Protein AF-A0A6C0E909-F1 (afdb_monomer)

pLDDT: mean 74.07, std 17.13, range [37.09, 96.94]

InterPro domains:
  IPR001878 Zinc finger, CCHC-type [SM00343] (84-100)
  IPR001878 Zinc finger, CCHC-type [SM00343] (102-118)
  IPR001878 Zinc finger, CCHC-type [SM00343] (123-139)
  IPR001878 Zinc finger, CCHC-type [SM00343] (140-157)
  IPR001878 Zinc finger, CCHC-type [SM00343] (159-176)
  IPR036875 Zinc finger, CCHC-type superfamily [SSF57756] (101-139)
  IPR038129 Nanos domain superfamily [G3DSA:4.10.60.30] (53-101)
  IPR042509 Zinc finger CCHC domain-containing protein 3 [PTHR22639] (123-182)

Secondary structure (DSSP, 8-state):
-PPPP-PPPPPPP--------PPPPPP--------------------GGGSTT-B-HHHHHTT--HHHHBT--GGG-HHHHHPBPTTT--BSS-GGG--S-B-TTT--BS--GGG-GGGSS-B-TTT--BSS-GGG-TT--TTT---SS--GGG-TTPBPTTT--BSS-SSTT-GGGGGSSS----

Structure (mmCIF, N/CA/C/O backbone):
data_AF-A0A6C0E909-F1
#
_entry.id   AF-A0A6C0E909-F1
#
loop_
_atom_site.group_PDB
_atom_site.id
_atom_site.type_symbol
_atom_site.label_atom_id
_atom_site.label_alt_id
_atom_site.label_comp_id
_atom_site.label_asym_id
_atom_site.label_entity_id
_atom_site.label_seq_id
_atom_site.pdbx_PDB_ins_code
_atom_site.Cartn_x
_atom_site.Cartn_y
_atom_site.Cartn_z
_atom_site.occupancy
_atom_site.B_iso_or_equiv
_atom_site.auth_seq_id
_atom_site.auth_comp_id
_atom_site.auth_asym_id
_atom_site.auth_atom_id
_atom_site.pdbx_PDB_model_num
ATOM 1 N N . MET A 1 1 ? 30.261 36.620 -51.104 1.00 47.22 1 MET A N 1
ATOM 2 C CA . MET A 1 1 ? 30.203 35.928 -49.799 1.00 47.22 1 MET A CA 1
ATOM 3 C C . MET A 1 1 ? 28.953 35.072 -49.816 1.00 47.22 1 MET A C 1
ATOM 5 O O . MET A 1 1 ? 27.859 35.583 -49.641 1.00 47.22 1 MET A O 1
ATOM 9 N N . SER A 1 2 ? 29.122 33.821 -50.229 1.00 46.12 2 SER A N 1
ATOM 10 C CA . SER A 1 2 ? 28.064 32.905 -50.656 1.00 46.12 2 SER A CA 1
ATOM 11 C C . SER A 1 2 ? 27.672 31.985 -49.499 1.00 46.12 2 SER A C 1
ATOM 13 O O . SER A 1 2 ? 28.536 31.351 -48.896 1.00 46.12 2 SER A O 1
ATOM 15 N N . HIS A 1 3 ? 26.375 31.930 -49.194 1.00 44.91 3 HIS A N 1
ATOM 16 C CA . HIS A 1 3 ? 25.791 30.987 -48.244 1.00 44.91 3 HIS A CA 1
ATOM 17 C C . HIS A 1 3 ? 25.855 29.565 -48.813 1.00 44.91 3 HIS A C 1
ATOM 19 O O . HIS A 1 3 ? 25.434 29.335 -49.941 1.00 44.91 3 HIS A O 1
ATOM 25 N N . ALA A 1 4 ? 26.406 28.629 -48.037 1.00 52.47 4 ALA A N 1
ATOM 26 C CA . ALA A 1 4 ? 26.478 27.219 -48.393 1.00 52.47 4 ALA A CA 1
ATOM 27 C C . ALA A 1 4 ? 25.347 26.434 -47.713 1.00 52.47 4 ALA A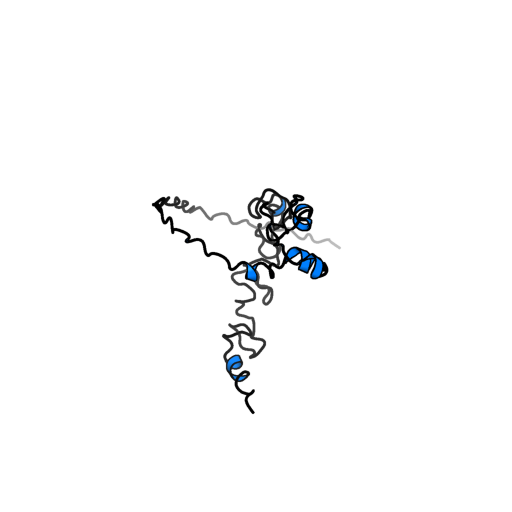 C 1
ATOM 29 O O . ALA A 1 4 ? 25.256 26.374 -46.485 1.00 52.47 4 ALA A O 1
ATOM 30 N N . ASP A 1 5 ? 24.517 25.827 -48.556 1.00 52.16 5 ASP A N 1
ATOM 31 C CA . ASP A 1 5 ? 23.436 24.896 -48.255 1.00 52.16 5 ASP A CA 1
ATOM 32 C C . ASP A 1 5 ? 23.920 23.628 -47.528 1.00 52.16 5 ASP A C 1
ATOM 34 O O . ASP A 1 5 ? 24.743 22.866 -48.045 1.00 52.16 5 ASP A O 1
ATOM 38 N N . ARG A 1 6 ? 23.350 23.330 -46.351 1.00 58.09 6 ARG A N 1
ATOM 39 C CA . ARG A 1 6 ? 23.443 21.999 -45.725 1.00 58.09 6 ARG A CA 1
ATOM 40 C C . ARG A 1 6 ? 22.239 21.157 -46.134 1.00 58.09 6 ARG A C 1
ATOM 42 O O . ARG A 1 6 ? 21.124 21.365 -45.665 1.00 58.09 6 ARG A O 1
ATOM 49 N N . LYS A 1 7 ? 22.500 20.188 -47.011 1.00 61.47 7 LYS A N 1
ATOM 50 C CA . LYS A 1 7 ? 21.546 19.178 -47.474 1.00 61.47 7 LYS A CA 1
ATOM 51 C C . LYS A 1 7 ? 21.155 18.225 -46.338 1.00 61.47 7 LYS A C 1
ATOM 53 O O . LYS A 1 7 ? 22.005 17.661 -45.656 1.00 61.47 7 LYS A O 1
ATOM 58 N N . ASN A 1 8 ? 19.846 18.068 -46.198 1.00 49.44 8 ASN A N 1
ATOM 59 C CA . ASN A 1 8 ? 19.118 17.142 -45.341 1.00 49.44 8 ASN A CA 1
ATOM 60 C C . ASN A 1 8 ? 19.212 15.714 -45.926 1.00 49.44 8 ASN A C 1
ATOM 62 O O . ASN A 1 8 ? 18.945 15.536 -47.116 1.00 49.44 8 ASN A O 1
ATOM 66 N N . GLN A 1 9 ? 19.605 14.712 -45.133 1.00 54.72 9 GLN A N 1
ATOM 67 C CA . GLN A 1 9 ? 19.597 13.296 -45.538 1.00 54.72 9 GLN A CA 1
ATOM 68 C C . GLN A 1 9 ? 18.402 12.572 -44.892 1.00 54.72 9 GLN A C 1
ATOM 70 O O . GLN A 1 9 ? 18.241 12.664 -43.675 1.00 54.72 9 GLN A O 1
ATOM 75 N N . PRO A 1 10 ? 17.583 11.824 -45.657 1.00 58.25 10 PRO A N 1
ATOM 76 C CA . PRO A 1 10 ? 16.533 10.986 -45.093 1.00 58.25 10 PRO A CA 1
ATOM 77 C C . PRO A 1 10 ? 17.085 9.664 -44.542 1.00 58.25 10 PRO A C 1
ATOM 79 O O . PRO A 1 10 ? 17.863 8.960 -45.185 1.00 58.25 10 PRO A O 1
ATOM 82 N N . ASN A 1 11 ? 16.628 9.345 -43.332 1.00 51.56 11 ASN A N 1
ATOM 83 C CA . ASN A 1 11 ? 16.900 8.129 -42.578 1.00 51.56 11 ASN A CA 1
ATOM 84 C C . ASN A 1 11 ? 16.142 6.947 -43.213 1.00 51.56 11 ASN A C 1
ATOM 86 O O . ASN A 1 11 ? 14.917 6.998 -43.338 1.00 51.56 11 ASN A O 1
ATOM 90 N N . GLN A 1 12 ? 16.860 5.907 -43.644 1.00 54.69 12 GLN A N 1
ATOM 91 C CA . GLN A 1 12 ? 16.257 4.707 -44.224 1.00 54.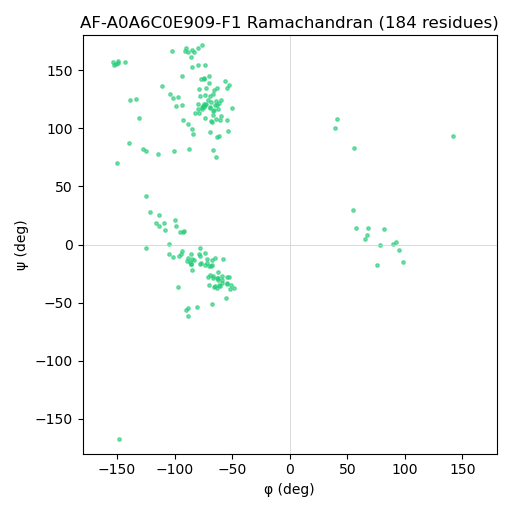69 12 GLN A CA 1
ATOM 92 C C . GLN A 1 12 ? 15.660 3.834 -43.115 1.00 54.69 12 GLN A C 1
ATOM 94 O O . GLN A 1 12 ? 16.373 3.329 -42.251 1.00 54.69 12 GLN A O 1
ATOM 99 N N . LEU A 1 13 ? 14.337 3.670 -43.157 1.00 43.19 13 LEU A N 1
ATOM 100 C CA . LEU A 1 13 ? 13.596 2.685 -42.378 1.00 43.19 13 LEU A CA 1
ATOM 101 C C . LEU A 1 13 ? 13.825 1.298 -42.983 1.00 43.19 13 LEU A C 1
ATOM 103 O O . LEU A 1 13 ? 13.515 1.048 -44.145 1.00 43.19 13 LEU A O 1
ATOM 107 N N . ASN A 1 14 ? 14.369 0.403 -42.174 1.00 56.12 14 ASN A N 1
ATOM 108 C CA . ASN A 1 14 ? 14.499 -1.018 -42.438 1.00 56.12 14 ASN A CA 1
ATOM 109 C C . ASN A 1 14 ? 13.241 -1.753 -41.955 1.00 56.12 14 ASN A C 1
ATOM 111 O O . ASN A 1 14 ? 13.044 -2.001 -40.766 1.00 56.12 14 ASN A O 1
ATOM 115 N N . GLU A 1 15 ? 12.394 -2.117 -42.912 1.00 50.62 15 GLU A N 1
ATOM 116 C CA . GLU A 1 15 ? 11.345 -3.119 -42.760 1.00 50.62 15 GLU A CA 1
ATOM 117 C C . GLU A 1 15 ? 11.960 -4.525 -42.820 1.00 50.62 15 GLU A C 1
ATOM 119 O O . GLU A 1 15 ? 12.863 -4.758 -43.622 1.00 50.62 15 GLU A O 1
ATOM 124 N N . SER A 1 16 ? 11.437 -5.457 -42.009 1.00 45.53 16 SER A N 1
ATOM 125 C CA . SER A 1 16 ? 11.278 -6.910 -42.273 1.00 45.53 16 SER A CA 1
ATOM 126 C C . SER A 1 16 ? 11.551 -7.753 -41.023 1.00 45.53 16 SER A C 1
ATOM 128 O O . SER A 1 16 ? 12.675 -8.161 -40.745 1.00 45.53 16 SER A O 1
ATOM 130 N N . GLY A 1 17 ? 10.488 -8.059 -40.275 1.00 41.59 17 GLY A N 1
ATOM 131 C CA . GLY A 1 17 ? 10.514 -8.971 -39.130 1.00 41.59 17 GLY A CA 1
ATOM 132 C C . GLY A 1 17 ? 9.167 -9.668 -38.961 1.00 41.59 17 GLY A C 1
ATOM 133 O O . GLY A 1 17 ? 8.399 -9.363 -38.053 1.00 41.59 17 GLY A O 1
ATOM 134 N N . THR A 1 18 ? 8.855 -10.571 -39.885 1.00 45.66 18 THR A N 1
ATOM 135 C CA . THR A 1 18 ? 7.626 -11.371 -39.929 1.00 45.66 18 THR A CA 1
ATOM 136 C C . THR A 1 18 ? 7.521 -12.361 -38.760 1.00 45.66 18 THR A C 1
ATOM 138 O O . THR A 1 18 ? 8.314 -13.290 -38.629 1.00 45.66 18 THR A O 1
ATOM 141 N N . THR A 1 19 ? 6.509 -12.129 -37.921 1.00 44.72 19 THR A N 1
ATOM 142 C CA . THR A 1 19 ? 5.519 -13.096 -37.399 1.00 44.72 19 THR A CA 1
ATOM 143 C C . THR A 1 19 ? 5.969 -14.508 -36.977 1.00 44.72 19 THR A C 1
ATOM 145 O O . THR A 1 19 ? 6.062 -15.426 -37.784 1.00 44.72 19 THR A O 1
ATOM 148 N N . LYS A 1 20 ? 5.973 -14.754 -35.656 1.00 46.22 20 LYS A N 1
ATOM 149 C CA . LYS A 1 20 ? 5.452 -16.005 -35.059 1.00 46.22 20 LYS A CA 1
ATOM 150 C C . LYS A 1 20 ? 4.674 -15.689 -33.778 1.00 46.22 20 LYS A C 1
ATOM 152 O O . LYS A 1 20 ? 5.214 -15.714 -32.676 1.00 46.22 20 LYS A O 1
ATOM 157 N N . TYR A 1 21 ? 3.383 -15.399 -33.938 1.00 37.09 21 TYR A N 1
ATOM 158 C CA . TYR A 1 21 ? 2.418 -15.413 -32.840 1.00 37.09 21 TYR A CA 1
ATOM 159 C C . TYR A 1 21 ? 2.304 -16.848 -32.308 1.00 37.09 21 TYR A C 1
ATOM 161 O O . TYR A 1 21 ? 1.751 -17.728 -32.967 1.00 37.09 21 TYR A O 1
ATOM 169 N N . LYS A 1 22 ? 2.849 -17.096 -31.114 1.00 50.16 22 LYS A N 1
ATOM 170 C CA . LYS A 1 22 ? 2.517 -18.289 -30.330 1.00 50.16 22 LYS A CA 1
ATOM 171 C C . LYS A 1 22 ? 1.086 -18.129 -29.816 1.00 50.16 22 LYS A C 1
ATOM 173 O O . LYS A 1 22 ? 0.760 -17.136 -29.173 1.00 50.16 22 LYS A O 1
ATOM 178 N N . GLN A 1 23 ? 0.245 -19.105 -30.138 1.00 55.94 23 GLN A N 1
ATOM 179 C CA . GLN A 1 23 ? -1.131 -19.210 -29.662 1.00 55.94 23 GLN A CA 1
ATOM 180 C C . GLN A 1 23 ? -1.179 -19.209 -28.120 1.00 55.94 23 GLN A C 1
ATOM 182 O O . GLN A 1 23 ? -0.329 -19.849 -27.494 1.00 55.94 23 GLN A O 1
ATOM 187 N N . PRO A 1 24 ? -2.163 -18.546 -27.487 1.00 50.78 24 PRO A N 1
ATOM 188 C CA . PRO A 1 24 ? -2.385 -18.669 -26.054 1.00 50.78 24 PRO A CA 1
ATOM 189 C C . PRO A 1 24 ? -2.895 -20.077 -25.725 1.00 50.78 24 PRO A C 1
ATOM 191 O O . PRO A 1 24 ? -3.916 -20.537 -26.241 1.00 50.78 24 PRO A O 1
ATOM 194 N N . LEU A 1 25 ? -2.162 -20.772 -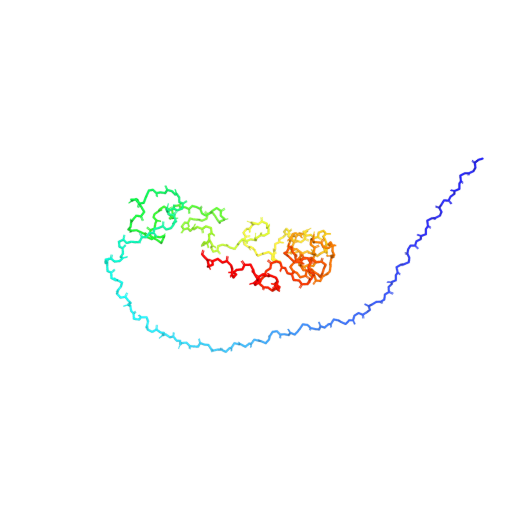24.855 1.00 53.84 25 LEU A N 1
ATOM 195 C CA . LEU A 1 25 ? -2.592 -22.035 -24.269 1.00 53.84 25 LEU A CA 1
ATOM 196 C C . LEU A 1 25 ? -3.877 -21.793 -23.469 1.00 53.84 25 LEU A C 1
ATOM 198 O O . LEU A 1 25 ? -3.913 -20.975 -22.552 1.00 53.84 25 LEU A O 1
ATOM 202 N N . LYS A 1 26 ? -4.936 -22.514 -23.846 1.00 52.69 26 LYS A N 1
ATOM 203 C CA . LYS A 1 26 ? -6.223 -22.534 -23.147 1.00 52.69 26 LYS A CA 1
ATOM 204 C C . LYS A 1 26 ? -6.004 -22.895 -21.667 1.00 52.69 26 LYS A C 1
ATOM 206 O O . LYS A 1 26 ? -5.292 -23.868 -21.400 1.00 52.69 26 LYS A O 1
ATOM 211 N N . PRO A 1 27 ? -6.626 -22.187 -20.708 1.00 45.88 27 PRO A N 1
ATOM 212 C CA . PRO A 1 27 ? -6.580 -22.590 -19.311 1.00 45.88 27 PRO A CA 1
ATOM 213 C C . PRO A 1 27 ? -7.303 -23.932 -19.154 1.00 45.88 27 PRO A C 1
ATOM 215 O O . PRO A 1 27 ? -8.484 -24.068 -19.482 1.00 45.88 27 PRO A O 1
ATOM 218 N N . LYS A 1 28 ? -6.575 -24.945 -18.675 1.00 45.66 28 LYS A N 1
ATOM 219 C CA . LYS A 1 28 ? -7.163 -26.211 -18.242 1.00 45.66 28 LYS A CA 1
ATOM 220 C C . LYS A 1 28 ? -7.987 -25.932 -16.988 1.00 45.66 28 LYS A C 1
ATOM 222 O O . LYS A 1 28 ? -7.450 -25.678 -15.915 1.00 45.66 28 LYS A O 1
ATOM 227 N N . ASN A 1 29 ? -9.299 -25.941 -17.176 1.00 47.31 29 ASN A N 1
ATOM 228 C CA . ASN A 1 29 ? -10.298 -25.928 -16.126 1.00 47.31 29 ASN A CA 1
ATOM 229 C C . ASN A 1 29 ? -10.257 -27.284 -15.404 1.00 47.31 29 ASN A C 1
ATOM 231 O O . ASN A 1 29 ? -10.821 -28.265 -15.884 1.00 47.31 29 ASN A O 1
ATOM 235 N N . THR A 1 30 ? -9.545 -27.342 -14.280 1.00 44.69 30 THR A N 1
ATOM 236 C CA . THR A 1 30 ? -9.600 -28.465 -13.336 1.00 44.69 30 THR A CA 1
ATOM 237 C C . THR A 1 30 ? -10.505 -28.058 -12.185 1.00 44.69 30 THR A C 1
ATOM 239 O O . THR A 1 30 ? -10.061 -27.614 -11.132 1.00 44.69 30 THR A O 1
ATOM 242 N N . ASN A 1 31 ? -11.806 -28.170 -12.436 1.00 47.16 31 ASN A N 1
ATOM 243 C CA . ASN A 1 31 ? -12.833 -28.151 -11.413 1.00 47.16 31 ASN A CA 1
ATOM 244 C C . ASN A 1 31 ? -12.928 -29.581 -10.863 1.00 47.16 31 ASN A C 1
ATOM 246 O O . ASN A 1 31 ? -13.551 -30.449 -11.473 1.00 47.16 31 ASN A O 1
ATOM 250 N N . GLN A 1 32 ? -12.221 -29.854 -9.768 1.00 46.66 32 GLN A N 1
ATOM 251 C CA . GLN A 1 32 ? -12.379 -31.087 -9.005 1.00 46.66 32 GLN A CA 1
ATOM 252 C C . GLN A 1 32 ? -12.536 -30.743 -7.527 1.00 46.66 32 GLN A C 1
ATOM 254 O O . GLN A 1 32 ? -11.595 -30.318 -6.865 1.00 46.66 32 GLN A O 1
ATOM 259 N N . ASN A 1 33 ? -13.769 -30.938 -7.060 1.00 45.66 33 ASN A N 1
ATOM 260 C CA . ASN A 1 33 ? -14.119 -31.533 -5.776 1.00 45.66 33 ASN A CA 1
ATOM 261 C C . ASN A 1 33 ? -13.243 -31.170 -4.573 1.00 45.66 33 ASN A C 1
ATOM 263 O O . ASN A 1 33 ? -12.259 -31.846 -4.284 1.00 45.66 33 ASN A O 1
ATOM 267 N N . GLN A 1 34 ? -13.739 -30.241 -3.757 1.00 46.12 34 GLN A N 1
ATOM 268 C CA . GLN A 1 34 ? -13.607 -30.366 -2.306 1.00 46.12 34 GLN A CA 1
ATOM 269 C C . GLN A 1 34 ? -14.986 -30.218 -1.667 1.00 46.12 34 GLN A C 1
ATOM 271 O O . GLN A 1 34 ? -15.410 -29.155 -1.218 1.00 46.12 34 GLN A O 1
ATOM 276 N N . GLU A 1 35 ? -15.709 -31.335 -1.677 1.00 44.91 35 GLU A N 1
ATOM 277 C CA . GLU A 1 35 ? -16.826 -31.565 -0.781 1.00 44.91 35 GLU A CA 1
ATOM 278 C C . GLU A 1 35 ? -16.323 -31.660 0.668 1.00 44.91 35 GLU A C 1
ATOM 280 O O . GLU A 1 35 ? -15.411 -32.417 0.985 1.00 44.91 35 GLU A O 1
ATOM 285 N N . LYS A 1 36 ? -17.015 -30.933 1.549 1.00 50.12 36 LYS A N 1
ATOM 286 C CA . LYS A 1 36 ? -17.394 -31.366 2.903 1.00 50.12 36 LYS A CA 1
ATOM 287 C C . LYS A 1 36 ? -16.252 -31.811 3.828 1.00 50.12 36 LYS A C 1
ATOM 289 O O . LYS A 1 36 ? -16.104 -32.984 4.153 1.00 50.12 36 LYS A O 1
ATOM 294 N N . SER A 1 37 ? -15.620 -30.833 4.462 1.00 42.47 37 SER A N 1
ATOM 295 C CA . SER A 1 37 ? -15.115 -30.985 5.829 1.00 42.47 37 SER A CA 1
ATOM 296 C C . SER A 1 37 ? -15.889 -30.042 6.752 1.00 42.47 37 SER A C 1
ATOM 298 O O . SER A 1 37 ? -15.436 -28.972 7.143 1.00 42.47 37 SER A O 1
ATOM 300 N N . GLN A 1 38 ? -17.113 -30.456 7.101 1.00 48.25 38 GLN A N 1
ATOM 301 C CA . GLN A 1 38 ? -17.836 -29.920 8.254 1.00 48.25 38 GLN A CA 1
ATOM 302 C C . GLN A 1 38 ? -17.085 -30.348 9.520 1.00 48.25 38 GLN A C 1
ATOM 304 O O . GLN A 1 38 ? -17.418 -31.340 10.171 1.00 48.25 38 GLN A O 1
ATOM 309 N N . THR A 1 39 ? -16.023 -29.624 9.861 1.00 41.31 39 THR A N 1
ATOM 310 C CA . THR A 1 39 ? -15.429 -29.719 11.187 1.00 41.31 39 THR A CA 1
ATOM 311 C C . THR A 1 39 ? -16.449 -29.156 12.169 1.00 41.31 39 THR A C 1
ATOM 313 O O . THR A 1 39 ? -16.795 -27.977 12.158 1.00 41.31 39 THR A O 1
ATOM 316 N N . LYS A 1 40 ? -17.001 -30.047 12.997 1.00 46.81 40 LYS A N 1
ATOM 317 C CA . LYS A 1 40 ? -17.813 -29.698 14.161 1.00 46.81 40 LYS A CA 1
ATOM 318 C C . LYS A 1 40 ? -16.999 -28.733 15.027 1.00 46.81 40 LYS A C 1
ATOM 320 O O . LYS A 1 40 ? -16.146 -29.172 15.799 1.00 46.81 40 LYS A O 1
ATOM 325 N N . PHE A 1 41 ? -17.250 -27.431 14.895 1.00 40.09 41 PHE A N 1
ATOM 326 C CA . PHE A 1 41 ? -16.785 -26.422 15.839 1.00 40.09 41 PHE A CA 1
ATOM 327 C C . PHE A 1 41 ? -17.455 -26.725 17.180 1.00 40.09 41 PHE A C 1
ATOM 329 O O . PHE A 1 41 ? -18.588 -26.323 17.440 1.00 40.09 41 PHE A O 1
ATOM 336 N N . LYS A 1 42 ? -16.770 -27.502 18.024 1.00 47.41 42 LYS A N 1
ATOM 337 C CA . LYS A 1 42 ? -17.101 -27.601 19.443 1.00 47.41 42 LYS A CA 1
ATOM 338 C C . LYS A 1 42 ? -16.959 -26.188 19.996 1.00 47.41 42 LYS A C 1
ATOM 340 O O . LYS A 1 42 ? -15.858 -25.644 20.008 1.00 47.41 42 LYS A O 1
ATOM 345 N N . GLY A 1 43 ? -18.087 -25.579 20.354 1.00 45.78 43 GLY A N 1
ATOM 346 C CA . GLY A 1 43 ? -18.131 -24.249 20.942 1.00 45.78 43 GLY A CA 1
ATOM 347 C C . GLY A 1 43 ? -17.225 -24.211 22.163 1.00 45.78 43 GLY A C 1
ATOM 348 O O . GL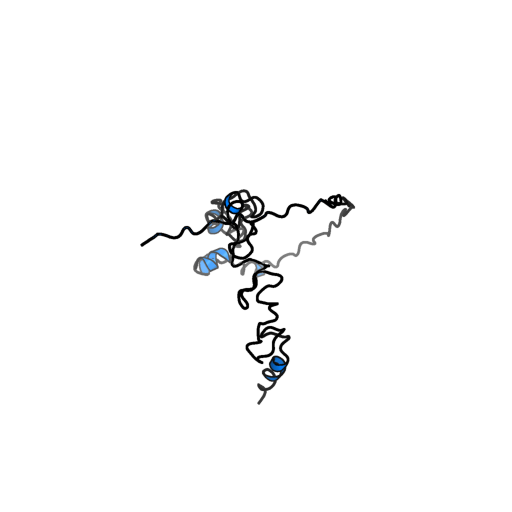Y A 1 43 ? -17.543 -24.802 23.192 1.00 45.78 43 GLY A O 1
ATOM 349 N N . ASN A 1 44 ? -16.082 -23.540 22.028 1.00 52.31 44 ASN A N 1
ATOM 350 C CA . ASN A 1 44 ? -15.275 -23.141 23.166 1.00 52.31 44 ASN A CA 1
ATOM 351 C C . ASN A 1 44 ? -16.159 -22.220 24.002 1.00 52.31 44 ASN A C 1
ATOM 353 O O . ASN A 1 44 ? -16.447 -21.096 23.590 1.00 52.31 44 ASN A O 1
ATOM 357 N N . GLN A 1 45 ? -16.621 -22.717 25.149 1.00 55.72 45 GLN A N 1
ATOM 358 C CA . GLN A 1 45 ? -17.214 -21.888 26.186 1.00 55.72 45 GLN A CA 1
ATOM 359 C C . GLN A 1 45 ? -16.130 -20.907 26.634 1.00 55.72 45 GLN A C 1
ATOM 361 O O . GLN A 1 45 ? -15.249 -21.230 27.430 1.00 55.72 45 GLN A O 1
ATOM 366 N N . LEU A 1 46 ? -16.129 -19.725 26.019 1.00 52.97 46 LEU A N 1
ATOM 367 C CA . LEU A 1 46 ? -15.243 -18.639 26.390 1.00 52.97 46 LEU A CA 1
ATOM 368 C C . LEU A 1 46 ? -15.590 -18.253 27.827 1.00 52.97 46 LEU A C 1
ATOM 370 O O . LEU A 1 46 ? -16.710 -17.852 28.130 1.00 52.97 46 LEU A O 1
ATOM 374 N N . ASN A 1 47 ? -14.612 -18.447 28.706 1.00 63.12 47 ASN A N 1
ATOM 375 C CA . ASN A 1 47 ? -14.666 -18.115 30.119 1.00 63.12 47 ASN A CA 1
ATOM 376 C C . ASN A 1 47 ? -15.141 -16.658 30.284 1.00 63.12 47 ASN A C 1
ATOM 378 O O . ASN A 1 47 ? -14.480 -15.737 29.803 1.00 63.12 47 ASN A O 1
ATOM 382 N N . TYR A 1 48 ? -16.296 -16.459 30.927 1.00 57.72 48 TYR A N 1
ATOM 383 C CA . TYR A 1 48 ? -16.993 -15.168 31.031 1.00 57.72 48 TYR A CA 1
ATOM 384 C C . TYR A 1 48 ? -16.131 -14.086 31.708 1.00 57.72 48 TYR A C 1
ATOM 386 O O . TYR A 1 48 ? -16.226 -12.907 31.376 1.00 57.72 48 TYR A O 1
ATOM 394 N N . ASN A 1 49 ? -15.190 -14.496 32.566 1.00 58.69 49 ASN A N 1
ATOM 395 C CA . ASN A 1 49 ? -14.230 -13.597 33.210 1.00 58.69 49 ASN A CA 1
ATOM 396 C C . ASN A 1 49 ? -13.157 -13.047 32.250 1.00 58.69 49 ASN A C 1
ATOM 398 O O . ASN A 1 49 ? -12.475 -12.088 32.588 1.00 58.69 49 ASN A O 1
ATOM 402 N N . LYS A 1 50 ? -13.025 -13.605 31.037 1.00 58.16 50 LYS A N 1
ATOM 403 C CA . LYS A 1 50 ? -12.095 -13.140 29.991 1.00 58.16 50 LYS A CA 1
ATOM 404 C C . LYS A 1 50 ? -12.735 -12.154 29.000 1.00 58.16 50 LYS A C 1
ATOM 406 O O . LYS A 1 50 ? -12.033 -11.618 28.150 1.00 58.16 50 LYS A O 1
ATOM 411 N N . LEU A 1 51 ? -14.049 -11.906 29.095 1.00 57.00 51 LEU A N 1
ATOM 412 C CA . LEU A 1 51 ? -14.738 -10.866 28.312 1.00 57.00 51 LEU A CA 1
ATOM 413 C C . LEU A 1 51 ? -14.517 -9.447 28.871 1.00 57.00 51 LEU A C 1
ATOM 415 O O . LEU A 1 51 ? -14.735 -8.475 28.153 1.00 57.00 51 LEU A O 1
ATOM 419 N N . LEU A 1 52 ? -14.065 -9.310 30.121 1.00 60.03 52 LEU A N 1
ATOM 420 C CA . LEU A 1 52 ? -13.795 -8.007 30.745 1.00 60.03 52 LEU A CA 1
ATOM 421 C C . LEU A 1 52 ? -12.598 -7.263 30.122 1.00 60.03 52 LEU A C 1
ATOM 423 O O . LEU A 1 52 ? -12.550 -6.038 30.206 1.00 60.03 52 LEU A O 1
ATOM 427 N N . ASP A 1 53 ? -11.722 -7.971 29.402 1.00 68.19 53 ASP A N 1
ATOM 428 C CA . ASP A 1 53 ? -10.568 -7.400 28.688 1.00 68.19 53 ASP A CA 1
ATOM 429 C C . ASP A 1 53 ? -10.821 -7.212 27.180 1.00 68.19 53 ASP A C 1
ATOM 431 O O . ASP A 1 53 ?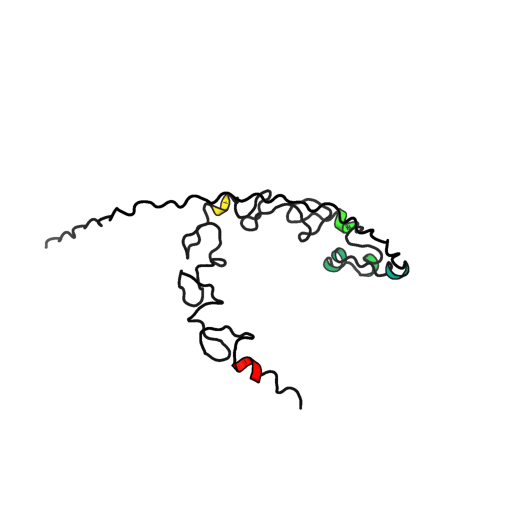 -9.888 -7.147 26.374 1.00 68.19 53 ASP A O 1
ATOM 435 N N . LEU A 1 54 ? -12.087 -7.147 26.747 1.00 76.81 54 LEU A N 1
ATOM 436 C CA . LEU A 1 54 ? -12.400 -6.802 25.360 1.00 76.81 54 LEU A CA 1
ATOM 437 C C . LEU A 1 54 ? -12.034 -5.339 25.109 1.00 76.81 54 LEU A C 1
ATOM 439 O O . LEU A 1 54 ? -12.702 -4.416 25.577 1.00 76.81 54 LEU A O 1
ATOM 443 N N . PHE A 1 55 ? -10.943 -5.166 24.369 1.00 84.06 55 PHE A N 1
ATOM 444 C CA . PHE A 1 55 ? -10.394 -3.878 23.985 1.00 84.06 55 PHE A CA 1
ATOM 445 C C . PHE A 1 55 ? -10.757 -3.538 22.538 1.00 84.06 55 PHE A C 1
ATOM 447 O O . PHE A 1 55 ? -10.485 -4.291 21.595 1.00 84.06 55 PHE A O 1
ATOM 454 N N . CYS A 1 56 ? -11.359 -2.367 22.341 1.00 90.88 56 CYS A N 1
ATOM 455 C CA . CYS A 1 56 ? -11.665 -1.849 21.018 1.00 90.88 56 CYS A CA 1
ATOM 456 C C . CYS A 1 56 ? -10.457 -1.115 20.412 1.00 90.88 56 CYS A C 1
ATOM 458 O O . CYS A 1 56 ? -10.249 0.073 20.660 1.00 90.88 56 CYS A O 1
ATOM 460 N N . ASN A 1 57 ? -9.709 -1.798 19.534 1.00 90.38 57 ASN A N 1
ATOM 461 C CA . ASN A 1 57 ? -8.573 -1.209 18.803 1.00 90.38 57 ASN A CA 1
ATOM 462 C C . ASN A 1 57 ? -8.934 0.071 18.025 1.00 90.38 57 ASN A C 1
ATOM 464 O O . ASN A 1 57 ? -8.075 0.916 17.789 1.00 90.38 57 ASN A O 1
ATOM 468 N N . PHE A 1 58 ? -10.192 0.224 17.597 1.00 93.31 58 PHE A N 1
ATOM 469 C CA . PHE A 1 58 ? -10.635 1.438 16.914 1.00 93.31 58 PHE A CA 1
ATOM 470 C C . PHE A 1 58 ? -10.643 2.648 17.855 1.00 93.31 58 PHE A C 1
ATOM 472 O O . PHE A 1 58 ? -10.033 3.663 17.530 1.00 93.31 58 PHE A O 1
ATOM 479 N N . CYS A 1 59 ? -11.274 2.535 19.027 1.00 92.69 59 CYS A N 1
ATOM 480 C CA . CYS A 1 59 ? -11.342 3.628 19.998 1.00 92.69 59 CYS A CA 1
ATOM 481 C C . CYS A 1 59 ? -9.958 3.979 20.564 1.00 92.69 59 CYS A C 1
ATOM 483 O O . CYS A 1 59 ? -9.640 5.156 20.718 1.00 92.69 59 CYS A O 1
ATOM 485 N N . ALA A 1 60 ? -9.105 2.972 20.764 1.00 90.69 60 ALA A N 1
ATOM 486 C CA . ALA A 1 60 ? -7.709 3.156 21.154 1.00 90.69 60 ALA A CA 1
ATOM 487 C C . ALA A 1 60 ? -6.932 4.063 20.190 1.00 90.69 60 ALA A C 1
ATOM 489 O O . ALA A 1 60 ? -6.252 4.996 20.607 1.00 90.69 60 ALA A O 1
ATOM 490 N N . ASN A 1 61 ? -7.090 3.824 18.885 1.00 91.81 61 ASN A N 1
ATOM 491 C CA . ASN A 1 61 ? -6.441 4.614 17.839 1.00 91.81 61 ASN A CA 1
ATOM 492 C C . ASN A 1 61 ? -7.031 6.025 17.685 1.00 91.81 61 ASN A C 1
ATOM 494 O O . ASN A 1 61 ? -6.417 6.869 17.042 1.00 91.81 61 ASN A O 1
ATOM 498 N N . GLN A 1 62 ? -8.220 6.278 18.238 1.00 91.88 62 GLN A N 1
ATOM 499 C CA . GLN A 1 62 ? -8.867 7.594 18.261 1.00 91.88 62 GLN A CA 1
ATOM 500 C C . GLN A 1 62 ? -8.537 8.381 19.541 1.00 91.88 62 GLN A C 1
ATOM 502 O O . GLN A 1 62 ? -9.179 9.394 19.815 1.00 91.88 62 GLN A O 1
ATOM 507 N N . SER A 1 63 ? -7.567 7.914 20.339 1.00 92.00 63 SER A N 1
ATOM 508 C CA . SER A 1 63 ? -7.180 8.514 21.624 1.00 92.00 63 SER A CA 1
ATOM 509 C C . SER A 1 63 ? -8.352 8.657 22.601 1.00 92.00 63 SER A C 1
ATOM 511 O O . SER A 1 63 ? -8.388 9.573 23.422 1.00 92.00 63 SER A O 1
ATOM 513 N N . VAL A 1 64 ? -9.333 7.756 22.507 1.00 90.06 64 VAL A N 1
ATOM 514 C CA . VAL A 1 64 ? -10.460 7.713 23.437 1.00 90.06 64 VAL A CA 1
ATOM 515 C C . VAL A 1 64 ? -9.952 7.185 24.780 1.00 90.06 64 VAL A C 1
ATOM 517 O O . VAL A 1 64 ? -9.217 6.193 24.788 1.00 90.06 64 VAL A O 1
ATOM 520 N N . PRO A 1 65 ? -10.328 7.801 25.917 1.00 88.88 65 PRO A N 1
ATOM 521 C CA . PRO A 1 65 ? -9.919 7.319 27.227 1.00 88.88 65 PRO A CA 1
ATOM 522 C C . PRO A 1 65 ? -10.252 5.836 27.411 1.00 88.88 65 PRO A C 1
ATOM 524 O O . PRO A 1 65 ? -11.348 5.381 27.078 1.00 88.88 65 PRO A O 1
ATOM 527 N N . GLU A 1 66 ? -9.325 5.076 27.995 1.00 83.69 66 GLU A N 1
ATOM 528 C CA . GLU A 1 66 ? -9.460 3.623 28.159 1.00 83.69 66 GLU A CA 1
ATOM 529 C C . GLU A 1 66 ? -10.759 3.236 28.887 1.00 83.69 66 GLU A C 1
ATOM 531 O O . GLU A 1 66 ? -11.381 2.232 28.555 1.00 83.69 66 GLU A O 1
ATOM 536 N N . LYS A 1 67 ? -11.223 4.073 29.827 1.00 85.88 67 LYS A N 1
ATOM 537 C CA . LYS A 1 67 ? -12.471 3.862 30.581 1.00 85.88 67 LYS A CA 1
ATOM 538 C C . LYS A 1 67 ? -13.714 3.769 29.687 1.00 85.88 67 LYS A C 1
ATOM 540 O O . LYS A 1 67 ? -14.614 3.006 30.011 1.00 85.88 67 LYS A O 1
ATOM 545 N N . GLU A 1 68 ? -13.749 4.489 28.567 1.00 84.69 68 GLU A N 1
ATOM 546 C CA . GLU A 1 68 ? -14.851 4.445 27.590 1.00 84.69 68 GLU A CA 1
ATOM 547 C C . GLU A 1 68 ? -14.694 3.297 26.575 1.00 84.69 68 GLU A C 1
ATOM 549 O O . GLU A 1 68 ? -15.619 2.976 25.830 1.00 84.69 68 GLU A O 1
ATOM 554 N N . CYS A 1 69 ? -13.515 2.670 26.530 1.00 80.38 69 CYS A N 1
ATOM 555 C CA . CYS A 1 69 ? -13.183 1.602 25.587 1.00 80.38 69 CYS A CA 1
ATOM 556 C C . CYS A 1 69 ? -13.373 0.191 26.158 1.00 80.38 69 CYS A C 1
ATOM 558 O O . CYS A 1 69 ? -13.270 -0.773 25.397 1.00 80.38 69 CYS A O 1
ATOM 560 N N . LYS A 1 70 ? -13.619 0.054 27.469 1.00 83.75 70 LYS A N 1
ATOM 561 C CA . LYS A 1 70 ? -13.789 -1.249 28.129 1.00 83.75 70 LYS A CA 1
ATOM 562 C C . LYS A 1 70 ? -15.149 -1.863 27.807 1.00 83.75 70 LYS A C 1
ATOM 564 O O . LYS A 1 70 ? -16.157 -1.167 27.711 1.00 83.75 70 LYS A O 1
ATOM 569 N N . GLY A 1 71 ? -15.165 -3.186 27.657 1.00 86.56 71 GLY A N 1
ATOM 570 C CA . GLY A 1 71 ? -16.397 -3.967 27.539 1.00 86.56 71 GLY A CA 1
ATOM 571 C C . GLY A 1 71 ? -17.019 -4.009 26.141 1.00 86.56 71 GLY A C 1
ATOM 572 O O . GLY A 1 71 ? -18.160 -4.445 26.010 1.00 86.56 71 GLY A O 1
ATOM 573 N N . HIS A 1 72 ? -16.306 -3.594 25.086 1.00 89.31 72 HIS A N 1
ATOM 574 C CA . HIS A 1 72 ? -16.787 -3.763 23.714 1.00 89.31 72 HIS A CA 1
ATOM 575 C C . HIS A 1 72 ? -15.665 -4.091 22.722 1.00 89.31 72 HIS A C 1
ATOM 577 O O . HIS A 1 72 ? -14.491 -3.794 22.925 1.00 89.31 72 HIS A O 1
ATOM 583 N N . THR A 1 73 ? -16.043 -4.712 21.607 1.00 90.44 73 THR A N 1
ATOM 584 C CA . THR A 1 73 ? -15.139 -5.025 20.491 1.00 90.44 73 THR A CA 1
ATOM 585 C C . THR A 1 73 ? -15.334 -4.027 19.358 1.00 90.44 73 THR A C 1
ATOM 587 O O . THR A 1 73 ? -16.373 -3.367 19.317 1.00 90.44 73 THR A O 1
ATOM 590 N N . PRO A 1 74 ? -14.433 -3.965 18.359 1.00 90.50 74 PRO A N 1
ATOM 591 C CA . PRO A 1 74 ? -14.700 -3.195 17.147 1.00 90.50 74 PRO A CA 1
ATOM 592 C C . PRO A 1 74 ? -16.055 -3.538 16.501 1.00 90.50 74 PRO A C 1
ATOM 594 O O . PRO A 1 74 ? -16.743 -2.641 16.035 1.00 90.50 74 PRO A O 1
ATOM 597 N N . ARG A 1 75 ? -16.500 -4.805 16.553 1.00 89.25 75 ARG A N 1
ATOM 598 C CA . ARG A 1 75 ? -17.802 -5.232 15.998 1.00 89.25 75 ARG A CA 1
ATOM 599 C C . ARG A 1 75 ? -19.011 -4.646 16.730 1.00 89.25 75 ARG A C 1
ATOM 601 O O . ARG A 1 75 ? -20.062 -4.491 16.124 1.00 89.25 75 ARG A O 1
ATOM 608 N N . THR A 1 76 ? -18.876 -4.357 18.021 1.00 91.81 76 THR A N 1
ATOM 609 C CA . THR A 1 76 ? -19.955 -3.827 18.869 1.00 91.81 76 THR A CA 1
ATOM 610 C C . THR A 1 76 ? -19.735 -2.356 19.231 1.00 91.81 76 THR A C 1
ATOM 612 O O . THR A 1 76 ? -20.390 -1.836 20.127 1.00 91.81 76 THR A O 1
ATOM 615 N N . CYS A 1 77 ? -18.801 -1.677 18.562 1.00 92.94 77 CYS A N 1
ATOM 616 C CA . CYS A 1 77 ? -18.452 -0.290 18.834 1.00 92.94 77 CYS A CA 1
ATOM 617 C C . CYS A 1 77 ? -19.436 0.672 18.153 1.00 92.94 77 CYS A C 1
ATOM 619 O O . CYS A 1 77 ? -19.424 0.796 16.929 1.00 92.94 77 CYS A O 1
ATOM 621 N N . GLU A 1 78 ? -20.232 1.413 18.929 1.00 94.12 78 GLU A N 1
ATOM 622 C CA . GLU A 1 78 ? -21.157 2.425 18.384 1.00 94.12 78 GLU A CA 1
ATOM 623 C C . GLU A 1 78 ? -20.425 3.545 17.627 1.00 94.12 78 GLU A C 1
ATOM 625 O O . GLU A 1 78 ? -20.880 3.996 16.580 1.00 94.12 78 GLU A O 1
ATOM 630 N N . ARG A 1 79 ? -19.226 3.940 18.080 1.00 93.69 79 ARG A N 1
ATOM 631 C CA . ARG A 1 79 ? -18.414 4.948 17.371 1.00 93.69 79 ARG A CA 1
ATOM 632 C C . ARG A 1 79 ? -17.961 4.456 15.999 1.00 93.69 79 ARG A C 1
ATOM 634 O O . ARG A 1 79 ? -17.885 5.252 15.072 1.00 93.69 79 ARG A O 1
ATOM 641 N N . LEU A 1 80 ? -17.663 3.160 15.862 1.00 95.25 80 LEU A N 1
ATOM 642 C CA . LEU A 1 80 ? -17.304 2.585 14.566 1.00 95.25 80 LEU A CA 1
ATOM 643 C C . LEU A 1 80 ? -18.516 2.535 13.628 1.00 95.25 80 LEU A C 1
ATOM 645 O O . LEU A 1 80 ? -18.341 2.749 12.432 1.00 95.25 80 LEU A O 1
ATOM 649 N N . LYS A 1 81 ? -19.731 2.304 14.149 1.00 95.56 81 LYS A N 1
ATOM 650 C CA . LYS A 1 81 ? -20.961 2.321 13.337 1.00 95.56 81 LYS A CA 1
ATOM 651 C C . LYS A 1 81 ? -21.213 3.671 12.678 1.00 95.56 81 LYS A C 1
ATOM 653 O O . LYS A 1 81 ? -21.664 3.692 11.542 1.00 95.56 81 LYS A O 1
ATOM 658 N N . GLU A 1 82 ? -20.878 4.769 13.353 1.00 96.31 82 GLU A N 1
ATOM 659 C CA . GLU A 1 82 ? -21.006 6.123 12.796 1.00 96.31 82 GLU A CA 1
ATOM 660 C C . GLU A 1 82 ? -19.767 6.601 12.026 1.00 96.31 82 GLU A C 1
ATOM 662 O O . GLU A 1 82 ? -19.827 7.606 11.318 1.00 96.31 82 GLU A O 1
ATOM 667 N N . TYR A 1 83 ? -18.644 5.887 12.133 1.00 95.69 83 TYR A N 1
ATOM 668 C CA . TYR A 1 83 ? -17.406 6.243 11.451 1.00 95.69 83 TYR A CA 1
ATOM 669 C C . TYR A 1 83 ? -17.534 6.050 9.940 1.00 95.69 83 TYR A C 1
ATOM 671 O O . TYR A 1 83 ? -17.692 4.926 9.466 1.00 95.69 83 TYR A O 1
ATOM 679 N N . GLU A 1 84 ? -17.410 7.145 9.192 1.00 96.94 84 GLU A N 1
ATOM 680 C CA . GLU A 1 84 ? -17.380 7.147 7.732 1.00 96.94 84 GLU A CA 1
ATOM 681 C C . GLU A 1 84 ? -15.986 6.763 7.217 1.00 96.94 84 GLU A C 1
ATOM 683 O O . GLU A 1 84 ? -14.982 7.432 7.491 1.00 96.94 84 GLU A O 1
ATOM 688 N N . CYS A 1 85 ? -15.911 5.687 6.435 1.00 93.81 85 CYS A N 1
ATOM 689 C CA . CYS A 1 85 ? -14.669 5.259 5.817 1.00 93.81 85 CYS A CA 1
ATOM 690 C C . CYS A 1 85 ? -14.182 6.324 4.817 1.00 93.81 85 CYS A C 1
ATOM 692 O O . CYS A 1 85 ? -14.866 6.618 3.834 1.00 93.81 85 CYS A O 1
ATOM 694 N N . PRO A 1 86 ? -12.955 6.857 4.967 1.00 90.38 86 PRO A N 1
ATOM 695 C CA . PRO A 1 86 ? -12.449 7.901 4.079 1.00 90.38 86 PRO A CA 1
ATOM 696 C C . PRO A 1 86 ? -12.214 7.415 2.642 1.00 90.38 86 PRO A C 1
ATOM 698 O O . PRO A 1 86 ? -11.989 8.246 1.767 1.00 90.38 86 PRO A O 1
ATOM 701 N N . SER A 1 87 ? -12.223 6.098 2.412 1.00 88.50 87 SER A N 1
ATOM 702 C CA . SER A 1 87 ? -12.060 5.497 1.089 1.00 88.50 87 SER A CA 1
ATOM 703 C C . SER A 1 87 ? -13.399 5.345 0.363 1.00 88.50 87 SER A C 1
ATOM 705 O O . SER A 1 87 ? -13.531 5.865 -0.737 1.00 88.50 87 SER A O 1
ATOM 707 N N . CYS A 1 88 ? -14.397 4.691 0.972 1.00 90.69 88 CYS A N 1
ATOM 708 C CA . CYS A 1 88 ? -15.671 4.389 0.301 1.00 90.69 88 CYS A CA 1
ATOM 709 C C . CYS A 1 88 ? -16.861 5.250 0.703 1.00 90.69 88 CYS A C 1
ATOM 711 O O . CYS A 1 88 ? -17.901 5.137 0.065 1.00 90.69 88 CYS A O 1
ATOM 713 N N . LYS A 1 89 ? -16.725 6.096 1.727 1.00 92.19 89 LYS A N 1
ATOM 714 C CA . LYS A 1 89 ? -17.811 6.928 2.270 1.00 92.19 89 LYS A CA 1
ATOM 715 C C . LYS A 1 89 ? -18.960 6.150 2.919 1.00 92.19 89 LYS A C 1
ATOM 717 O O . LYS A 1 89 ? -19.921 6.753 3.377 1.00 92.19 89 LYS A O 1
ATOM 722 N N . GLU A 1 90 ? -18.853 4.830 3.024 1.00 94.31 90 GLU A N 1
ATOM 723 C CA . GLU A 1 90 ? -19.774 4.026 3.823 1.00 94.31 90 GLU A CA 1
ATOM 724 C C . GLU A 1 90 ? -19.324 3.996 5.284 1.00 94.31 90 GLU A C 1
ATOM 726 O O . GLU A 1 90 ? -18.135 4.124 5.598 1.00 94.31 90 GLU A O 1
ATOM 731 N N . LYS A 1 91 ? -20.285 3.821 6.188 1.00 96.19 91 LYS A N 1
ATOM 732 C CA . LYS A 1 91 ? -20.028 3.769 7.625 1.00 96.19 91 LYS A CA 1
ATOM 733 C C . LYS A 1 91 ? -19.750 2.342 8.118 1.00 96.19 91 LYS A C 1
ATOM 735 O O . LYS A 1 91 ? -19.959 1.367 7.396 1.00 96.19 91 LYS A O 1
ATOM 740 N N . GLY A 1 92 ? -19.289 2.198 9.361 1.00 95.38 92 GLY A N 1
ATOM 741 C CA . GLY A 1 92 ? -19.236 0.897 10.043 1.00 95.38 92 GLY A CA 1
ATOM 742 C C . GLY A 1 92 ? -17.931 0.116 9.903 1.00 95.38 92 GLY A C 1
ATOM 743 O O . GLY A 1 92 ? -17.832 -0.996 10.422 1.00 95.38 92 GLY A O 1
ATOM 744 N N . HIS A 1 93 ? -16.917 0.662 9.229 1.00 94.88 93 HIS A N 1
ATOM 745 C CA . HIS A 1 93 ? -15.632 -0.013 9.058 1.00 94.88 93 HIS A CA 1
ATOM 746 C C . HIS A 1 93 ? -14.460 0.964 8.922 1.00 94.88 93 HIS A C 1
ATOM 748 O O . HIS A 1 93 ? -14.602 2.105 8.494 1.00 94.88 93 HIS A O 1
ATOM 754 N N . THR A 1 94 ? -13.257 0.497 9.264 1.00 93.75 94 THR A N 1
ATOM 755 C CA . THR A 1 94 ? -12.022 1.268 9.069 1.00 93.75 94 THR A CA 1
ATOM 756 C C . THR A 1 94 ? -11.462 1.063 7.666 1.00 93.75 94 THR A C 1
ATOM 758 O O . THR A 1 94 ? -11.752 0.055 7.026 1.00 93.75 94 THR A O 1
ATOM 761 N N . ARG A 1 95 ? -10.575 1.956 7.201 1.00 90.12 95 ARG A N 1
ATOM 762 C CA . ARG A 1 95 ? -9.900 1.828 5.892 1.00 90.12 95 ARG A CA 1
ATOM 763 C C . ARG A 1 95 ? -9.303 0.432 5.642 1.00 90.12 95 ARG A C 1
ATOM 765 O O . ARG A 1 95 ? -9.365 -0.056 4.523 1.00 90.12 95 ARG A O 1
ATOM 772 N N . ASN A 1 96 ? -8.757 -0.215 6.674 1.00 88.69 96 ASN A N 1
ATOM 773 C CA . ASN A 1 96 ? -8.128 -1.538 6.560 1.00 88.69 96 ASN A CA 1
ATOM 774 C C . ASN A 1 96 ? -9.132 -2.691 6.383 1.00 88.69 96 ASN A C 1
ATOM 776 O O . ASN A 1 96 ? -8.734 -3.772 5.969 1.00 88.69 96 ASN A O 1
ATOM 780 N N . HIS A 1 97 ? -10.407 -2.463 6.700 1.00 90.56 97 HIS A N 1
ATOM 781 C CA . HIS A 1 97 ? -11.502 -3.428 6.547 1.00 90.56 97 HIS A CA 1
ATOM 782 C C . HIS A 1 97 ? -12.509 -2.978 5.481 1.00 90.56 97 HIS A C 1
ATOM 784 O O . HIS A 1 97 ? -13.632 -3.470 5.443 1.00 90.56 97 HIS A O 1
ATOM 790 N N . CYS A 1 98 ? -12.126 -2.017 4.639 1.00 90.75 98 CYS A N 1
ATOM 791 C CA . CYS A 1 98 ? -12.953 -1.559 3.539 1.00 90.75 98 CYS A CA 1
ATOM 792 C C . CYS A 1 98 ? -12.966 -2.620 2.436 1.00 90.75 98 CYS A C 1
ATOM 794 O O . CYS A 1 98 ? -11.915 -2.980 1.909 1.00 90.75 98 CYS A O 1
ATOM 796 N N . THR A 1 99 ? -14.152 -3.132 2.113 1.00 91.12 99 THR A N 1
ATOM 797 C CA . THR A 1 99 ? -14.353 -4.137 1.057 1.00 91.12 99 THR A CA 1
ATOM 798 C C . THR A 1 99 ? -14.514 -3.517 -0.325 1.00 91.12 99 THR A C 1
ATOM 800 O O . THR A 1 99 ? -14.373 -4.222 -1.322 1.00 91.12 99 THR A O 1
ATOM 803 N N . ALA A 1 100 ? -14.802 -2.216 -0.401 1.00 89.88 100 ALA A N 1
ATOM 804 C CA . ALA A 1 100 ? -14.925 -1.525 -1.671 1.00 89.88 100 ALA A CA 1
ATOM 805 C C . ALA A 1 100 ? -13.587 -1.539 -2.426 1.00 89.88 100 ALA A C 1
ATOM 807 O O . ALA A 1 100 ? -12.509 -1.303 -1.870 1.00 89.88 100 ALA A O 1
ATOM 808 N N . LEU A 1 101 ? -13.676 -1.847 -3.717 1.00 85.56 101 LEU A N 1
ATOM 809 C CA . LEU A 1 101 ? -12.528 -1.960 -4.598 1.00 85.56 101 LEU A CA 1
ATOM 810 C C . LEU A 1 101 ? -12.071 -0.561 -5.016 1.00 85.56 101 LEU A C 1
ATOM 812 O O . LEU A 1 101 ? -12.779 0.135 -5.740 1.00 85.56 101 LEU A O 1
ATOM 816 N N . PHE A 1 102 ? -10.879 -0.158 -4.575 1.00 87.69 102 PHE A N 1
ATOM 817 C CA . PHE A 1 102 ? -10.245 1.086 -5.011 1.00 87.69 102 PHE A CA 1
ATOM 818 C C . PHE A 1 102 ? -9.034 0.803 -5.872 1.00 87.69 102 PHE A C 1
ATOM 820 O O . PHE A 1 102 ? -8.149 0.011 -5.520 1.00 87.69 102 PHE A O 1
ATOM 827 N N . CYS A 1 103 ? -8.928 1.558 -6.953 1.00 86.88 103 CYS A N 1
ATOM 828 C CA . CYS A 1 103 ? -7.737 1.557 -7.763 1.00 86.88 103 CYS A CA 1
ATOM 829 C C . CYS A 1 103 ? -6.573 2.159 -6.971 1.00 86.88 103 CYS A C 1
ATOM 831 O O . CYS A 1 103 ? -6.548 3.352 -6.671 1.00 86.88 103 CYS A O 1
ATOM 833 N N . LYS A 1 104 ? -5.539 1.363 -6.668 1.00 84.25 104 LYS A N 1
ATOM 834 C CA . LYS A 1 104 ? -4.363 1.860 -5.920 1.00 84.25 104 LYS A CA 1
ATOM 835 C C . LYS A 1 104 ? -3.566 2.928 -6.684 1.00 84.25 104 LYS A C 1
ATOM 837 O O . LYS A 1 104 ? -2.674 3.549 -6.108 1.00 84.25 104 LYS A O 1
ATOM 842 N N . PHE A 1 105 ? -3.856 3.120 -7.971 1.00 83.31 105 PHE A N 1
ATOM 843 C CA . PHE A 1 105 ? -3.186 4.090 -8.824 1.00 83.31 105 PHE A CA 1
ATOM 844 C C . PHE A 1 105 ? -3.869 5.467 -8.817 1.00 83.31 105 PHE A C 1
ATOM 846 O O . PHE A 1 105 ? -3.196 6.444 -8.478 1.00 83.31 105 PHE A O 1
ATOM 853 N N . CYS A 1 106 ? -5.165 5.548 -9.151 1.00 86.69 106 CYS A N 1
ATOM 854 C CA . CYS A 1 106 ? -5.918 6.812 -9.23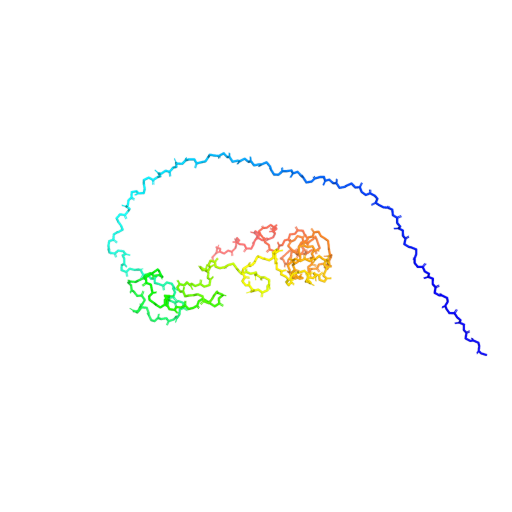6 1.00 86.69 106 CYS A CA 1
ATOM 855 C C . CYS A 1 106 ? -6.818 7.085 -8.020 1.00 86.69 106 CYS A C 1
ATOM 857 O O . CYS A 1 106 ? -7.277 8.206 -7.864 1.00 86.69 106 CYS A O 1
ATOM 859 N N . ARG A 1 107 ? -7.013 6.097 -7.132 1.00 85.50 107 ARG A N 1
ATOM 860 C CA . ARG A 1 107 ? -7.882 6.139 -5.937 1.00 85.50 107 ARG A CA 1
ATOM 861 C C . ARG A 1 107 ? -9.383 6.236 -6.208 1.00 85.50 107 ARG A C 1
ATOM 863 O O . ARG A 1 107 ? -10.147 6.356 -5.257 1.00 85.50 107 ARG A O 1
ATOM 870 N N . GLU A 1 108 ? -9.794 6.106 -7.461 1.00 88.25 108 GLU A N 1
ATOM 871 C CA . GLU A 1 108 ? -11.198 5.961 -7.833 1.00 88.25 108 GLU A CA 1
ATOM 872 C C . GLU A 1 108 ? -11.729 4.565 -7.474 1.00 88.25 108 GLU A C 1
ATOM 874 O O . GLU A 1 108 ? -10.967 3.592 -7.371 1.00 88.25 108 GLU A O 1
ATOM 879 N N . LYS A 1 109 ? -13.044 4.486 -7.265 1.00 86.69 109 LYS A N 1
ATOM 880 C CA . LYS A 1 109 ? -13.761 3.248 -6.937 1.00 86.69 109 LYS A CA 1
ATOM 881 C C . LYS A 1 109 ? -14.023 2.375 -8.173 1.00 86.69 109 LYS A C 1
ATOM 883 O O . LYS A 1 109 ? -13.846 2.804 -9.314 1.00 86.69 109 LYS A O 1
ATOM 888 N N . ASP A 1 110 ? -14.467 1.150 -7.916 1.00 87.75 110 ASP A N 1
ATOM 889 C CA . ASP A 1 110 ? -15.070 0.219 -8.880 1.00 87.75 110 ASP A CA 1
ATOM 890 C C . ASP A 1 110 ? -14.125 -0.341 -9.960 1.00 87.75 110 ASP A C 1
ATOM 892 O O . ASP A 1 110 ? -14.575 -0.950 -10.929 1.00 87.75 110 ASP A O 1
ATOM 896 N N . HIS A 1 111 ? -12.805 -0.201 -9.799 1.00 89.38 111 HIS A N 1
ATOM 897 C CA . HIS A 1 111 ? -11.842 -0.856 -10.685 1.00 89.38 111 HIS A CA 1
ATOM 898 C C . HIS A 1 111 ? -10.496 -1.148 -10.017 1.00 89.38 111 HIS A C 1
ATOM 900 O O . HIS A 1 111 ? -10.055 -0.481 -9.080 1.00 89.38 111 HIS A O 1
ATOM 906 N N . GLU A 1 112 ? -9.804 -2.154 -10.545 1.00 88.31 112 GLU A N 1
ATOM 907 C CA . GLU A 1 112 ? -8.422 -2.459 -10.185 1.00 88.31 112 GLU A CA 1
ATOM 908 C C . GLU A 1 112 ? -7.436 -1.615 -10.992 1.00 88.31 112 GLU A C 1
ATOM 910 O O . GLU A 1 112 ? -7.774 -1.046 -12.026 1.00 88.31 112 GLU A O 1
ATOM 915 N N . ILE A 1 113 ? -6.168 -1.610 -10.573 1.00 84.00 113 ILE A N 1
ATOM 916 C CA . ILE A 1 113 ? -5.080 -0.943 -11.308 1.00 84.00 113 ILE A CA 1
ATOM 917 C C . ILE A 1 113 ? -5.052 -1.378 -12.785 1.00 84.00 113 ILE A C 1
ATOM 919 O O . ILE A 1 113 ? -4.832 -0.539 -13.652 1.00 84.00 113 ILE A O 1
ATOM 923 N N . ALA A 1 114 ? -5.313 -2.660 -13.069 1.00 81.50 114 ALA A N 1
ATOM 924 C CA . ALA A 1 114 ? -5.313 -3.214 -14.424 1.00 81.50 114 ALA A CA 1
ATOM 925 C C . ALA A 1 114 ? -6.388 -2.604 -15.344 1.00 81.50 114 ALA A C 1
ATOM 927 O O . ALA A 1 114 ? -6.168 -2.513 -16.546 1.00 81.50 114 ALA A O 1
ATOM 928 N N . ASN A 1 115 ? -7.508 -2.146 -14.776 1.00 84.69 115 ASN A N 1
ATOM 929 C CA . ASN A 1 115 ? -8.641 -1.566 -15.505 1.00 84.69 115 ASN A CA 1
ATOM 930 C C . ASN A 1 115 ? -8.754 -0.052 -15.277 1.00 84.69 115 ASN A C 1
ATOM 932 O O . ASN A 1 115 ? -9.816 0.537 -15.461 1.00 84.69 115 ASN A O 1
ATOM 936 N N . CYS A 1 116 ? -7.679 0.585 -14.816 1.00 87.12 116 CYS A N 1
ATOM 937 C CA . CYS A 1 116 ? -7.699 1.997 -14.490 1.00 87.12 116 CYS A CA 1
ATOM 938 C C . CYS A 1 116 ? -7.675 2.860 -15.754 1.00 87.12 116 CYS A C 1
ATOM 940 O O . CYS A 1 116 ? -6.685 2.822 -16.480 1.00 87.12 116 CYS A O 1
ATOM 942 N N . PRO A 1 117 ? -8.693 3.703 -16.007 1.00 85.56 117 PRO A N 1
ATOM 943 C CA . PRO A 1 117 ? -8.730 4.529 -17.214 1.00 85.56 117 PRO A CA 1
ATOM 944 C C . PRO A 1 117 ? -7.557 5.518 -17.263 1.00 85.56 117 PRO A C 1
ATOM 946 O O . PRO A 1 117 ? -7.040 5.822 -18.328 1.00 85.56 117 PRO A O 1
ATOM 949 N N . GLN A 1 118 ? -7.066 5.942 -16.095 1.00 83.94 118 GLN A N 1
ATOM 950 C CA . GLN A 1 118 ? -5.929 6.856 -15.960 1.00 83.94 118 GLN A CA 1
ATOM 951 C C . GLN A 1 118 ? -4.568 6.168 -16.173 1.00 83.94 118 GLN A C 1
ATOM 953 O O . GLN A 1 118 ? -3.536 6.837 -16.207 1.00 83.94 118 GLN A O 1
ATOM 958 N N . ILE A 1 119 ? -4.522 4.832 -16.258 1.00 80.88 119 ILE A N 1
ATOM 959 C CA . ILE A 1 119 ? -3.263 4.094 -16.434 1.00 80.88 119 ILE A CA 1
ATOM 960 C C . ILE A 1 119 ? -2.840 3.986 -17.893 1.00 80.88 119 ILE A C 1
ATOM 962 O O . ILE A 1 119 ? -1.655 3.782 -18.157 1.00 80.88 119 ILE A O 1
ATOM 966 N N . VAL A 1 120 ? -3.797 4.130 -18.815 1.00 70.75 120 VAL A N 1
ATOM 967 C CA . VAL A 1 120 ? -3.570 4.036 -20.261 1.00 70.75 120 VAL A CA 1
ATOM 968 C C . VAL A 1 120 ? -2.623 5.150 -20.713 1.00 70.75 120 VAL A C 1
ATOM 970 O O . VAL A 1 120 ? -1.700 4.894 -21.481 1.00 70.75 120 VAL A O 1
ATOM 973 N N . ASP A 1 121 ? -2.756 6.339 -20.120 1.00 72.50 121 ASP A N 1
ATOM 974 C CA . ASP A 1 121 ? -1.888 7.485 -20.410 1.00 72.50 121 ASP A CA 1
ATOM 975 C C . ASP A 1 121 ? -0.602 7.500 -19.571 1.00 72.50 121 ASP A C 1
ATOM 977 O O . ASP A 1 121 ? 0.366 8.195 -19.896 1.00 72.50 121 ASP A O 1
ATOM 981 N N . HIS A 1 122 ? -0.530 6.710 -18.493 1.00 80.06 122 HIS A N 1
ATOM 982 C CA . HIS A 1 122 ? 0.641 6.709 -17.623 1.00 80.06 122 HIS A CA 1
ATOM 983 C C . HIS A 1 122 ? 1.699 5.718 -18.113 1.00 80.06 122 HIS A C 1
ATOM 985 O O . HIS A 1 122 ? 1.890 4.616 -17.593 1.00 80.06 122 HIS A O 1
ATOM 991 N N . THR A 1 123 ? 2.471 6.186 -19.088 1.00 84.12 123 THR A N 1
ATOM 992 C CA . THR A 1 123 ? 3.694 5.525 -19.541 1.00 84.12 123 THR A CA 1
ATOM 993 C C . THR A 1 123 ? 4.838 5.809 -18.565 1.00 84.12 123 THR A C 1
ATOM 995 O O . THR A 1 123 ? 5.125 6.961 -18.235 1.00 84.12 123 THR A O 1
ATOM 998 N N . CYS A 1 124 ? 5.521 4.771 -18.084 1.00 83.50 124 CYS A N 1
ATOM 999 C CA . CYS A 1 124 ? 6.723 4.935 -17.271 1.00 83.50 124 CYS A CA 1
ATOM 1000 C C . CYS A 1 124 ? 7.822 5.621 -18.099 1.00 83.50 124 CYS A C 1
ATOM 1002 O O . CYS A 1 124 ? 8.256 5.073 -19.113 1.00 83.50 124 CYS A O 1
ATOM 1004 N N . LYS A 1 125 ? 8.328 6.792 -17.681 1.00 83.25 125 LYS A N 1
ATOM 1005 C CA . LYS A 1 125 ? 9.346 7.518 -18.470 1.00 83.25 125 LYS A CA 1
ATOM 1006 C C . LYS A 1 125 ? 10.654 6.746 -18.635 1.00 83.25 125 LYS A C 1
ATOM 1008 O O . LYS A 1 125 ? 11.352 6.997 -19.616 1.00 83.25 125 LYS A O 1
ATOM 1013 N N . LYS A 1 126 ? 10.939 5.816 -17.718 1.00 81.12 126 LYS A N 1
ATOM 1014 C CA . LYS A 1 126 ? 12.171 5.021 -17.661 1.00 81.12 126 LYS A CA 1
ATOM 1015 C C . LYS A 1 126 ? 12.152 3.832 -18.620 1.00 81.12 126 LYS A C 1
ATOM 1017 O O . LYS A 1 126 ? 13.025 3.731 -19.465 1.00 81.12 126 LYS A O 1
ATOM 1022 N N . CYS A 1 127 ? 11.128 2.976 -18.551 1.00 81.19 127 CYS A N 1
ATOM 1023 C CA . CYS A 1 127 ? 11.047 1.779 -19.406 1.00 81.19 127 CYS A CA 1
ATOM 1024 C C . CYS A 1 127 ? 10.036 1.877 -20.560 1.00 81.19 127 CYS A C 1
ATOM 1026 O O . CYS A 1 127 ? 9.849 0.907 -21.290 1.00 81.19 127 CYS A O 1
ATOM 1028 N N . LYS A 1 128 ? 9.335 3.009 -20.692 1.00 83.19 128 LYS A N 1
ATOM 1029 C CA . LYS A 1 128 ? 8.307 3.278 -21.714 1.00 83.19 128 LYS A CA 1
ATOM 1030 C C . LYS A 1 128 ? 7.125 2.294 -21.748 1.00 83.19 128 LYS A C 1
ATOM 1032 O O . LYS A 1 128 ? 6.347 2.316 -22.692 1.00 83.19 128 LYS A O 1
ATOM 1037 N N . LYS A 1 129 ? 6.942 1.460 -20.716 1.00 81.44 129 LYS A N 1
ATOM 1038 C CA . LYS A 1 129 ? 5.760 0.592 -20.562 1.00 81.44 129 LYS A CA 1
ATOM 1039 C C . LYS A 1 129 ? 4.694 1.278 -19.705 1.00 81.44 129 LYS A C 1
ATOM 1041 O O . LYS A 1 129 ? 5.026 1.979 -18.746 1.00 81.44 129 LYS A O 1
ATOM 1046 N N . VAL A 1 130 ? 3.427 1.049 -20.034 1.00 81.56 130 VAL A N 1
ATOM 1047 C CA . VAL A 1 130 ? 2.270 1.484 -19.235 1.00 81.56 130 VAL A CA 1
ATOM 1048 C C . VAL A 1 130 ? 2.076 0.583 -18.009 1.00 81.56 130 VAL A C 1
ATOM 1050 O O . VAL A 1 130 ? 2.750 -0.440 -17.855 1.00 81.56 130 VAL A O 1
ATOM 1053 N N . GLY A 1 131 ? 1.171 0.958 -17.107 1.00 76.44 131 GLY A N 1
ATOM 1054 C CA . GLY A 1 131 ? 0.744 0.069 -16.018 1.00 76.44 131 GLY A CA 1
ATOM 1055 C C . GLY A 1 131 ? 1.476 0.241 -14.683 1.00 76.44 131 GLY A C 1
ATOM 1056 O O . GLY A 1 131 ? 1.114 -0.410 -13.705 1.00 76.44 131 GLY A O 1
ATOM 1057 N N . HIS A 1 132 ? 2.499 1.097 -14.599 1.00 79.94 132 HIS A N 1
ATOM 1058 C CA . HIS A 1 132 ? 3.228 1.340 -13.349 1.00 79.94 132 HIS A CA 1
ATOM 1059 C C . HIS A 1 132 ? 3.874 2.730 -13.300 1.00 79.94 132 HIS A C 1
ATOM 1061 O O . HIS A 1 132 ? 4.173 3.347 -14.320 1.00 79.94 132 HIS A O 1
ATOM 1067 N N . ARG A 1 133 ? 4.133 3.209 -12.078 1.00 78.50 133 ARG A N 1
ATOM 1068 C CA . ARG A 1 133 ? 4.880 4.450 -11.825 1.00 78.50 133 ARG A CA 1
ATOM 1069 C C . ARG A 1 133 ? 6.384 4.211 -11.947 1.00 78.50 133 ARG A C 1
ATOM 1071 O O . ARG A 1 133 ? 6.864 3.119 -11.664 1.00 78.50 133 ARG A O 1
ATOM 1078 N N . GLU A 1 134 ? 7.144 5.253 -12.268 1.00 81.12 134 GLU A N 1
ATOM 1079 C CA . GLU A 1 134 ? 8.606 5.183 -12.439 1.00 81.12 134 GLU A CA 1
ATOM 1080 C C . GLU A 1 134 ? 9.359 4.605 -11.232 1.00 81.12 134 GLU A C 1
ATOM 1082 O O . GLU A 1 134 ? 10.360 3.915 -11.402 1.00 81.12 134 GLU A O 1
ATOM 1087 N N . ASN A 1 135 ? 8.876 4.853 -10.012 1.00 75.06 135 ASN A N 1
ATOM 1088 C CA . ASN A 1 135 ? 9.459 4.330 -8.771 1.00 75.06 135 ASN A CA 1
ATOM 1089 C C . ASN A 1 135 ? 9.097 2.861 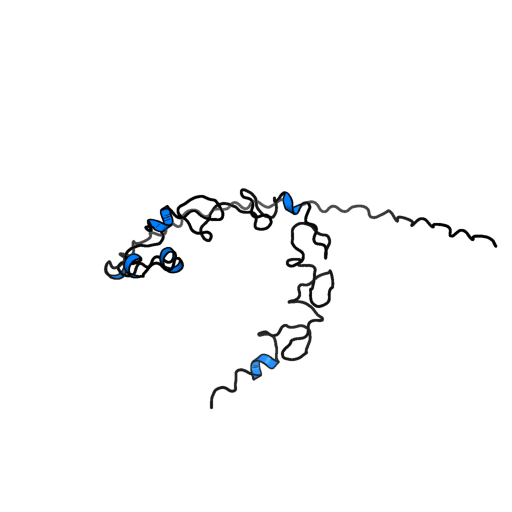-8.478 1.00 75.06 135 ASN A C 1
ATOM 1091 O O . ASN A 1 135 ? 9.618 2.276 -7.533 1.00 75.06 135 ASN A O 1
ATOM 1095 N N . LYS A 1 136 ? 8.185 2.273 -9.256 1.00 75.75 136 LYS A N 1
ATOM 1096 C CA . LYS A 1 136 ? 7.782 0.860 -9.195 1.00 75.75 136 LYS A CA 1
ATOM 1097 C C . LYS A 1 136 ? 8.134 0.120 -10.487 1.00 75.75 136 LYS A C 1
ATOM 1099 O O . LYS A 1 136 ? 7.574 -0.933 -10.774 1.00 75.75 136 LYS A O 1
ATOM 1104 N N . CYS A 1 137 ? 9.039 0.680 -11.286 1.00 81.06 137 CYS A N 1
ATOM 1105 C CA . CYS A 1 137 ? 9.501 0.055 -12.511 1.00 81.06 137 CYS A CA 1
ATOM 1106 C C . CYS A 1 137 ? 10.425 -1.119 -12.190 1.00 81.06 137 CYS A C 1
ATOM 1108 O O . CYS A 1 137 ? 11.555 -0.923 -11.764 1.00 81.06 137 CYS A O 1
ATOM 1110 N N . ALA A 1 138 ? 9.947 -2.342 -12.424 1.00 78.69 138 ALA A N 1
ATOM 1111 C CA . ALA A 1 138 ? 10.741 -3.554 -12.219 1.00 78.69 138 ALA A CA 1
ATOM 1112 C C . ALA A 1 138 ? 11.909 -3.693 -13.210 1.00 78.69 138 ALA A C 1
ATOM 1114 O O . ALA A 1 138 ? 12.823 -4.468 -12.966 1.00 78.69 138 ALA A O 1
ATOM 1115 N N . ASN A 1 139 ? 11.870 -2.946 -14.318 1.00 77.81 139 ASN A N 1
ATOM 1116 C CA . ASN A 1 139 ? 12.909 -2.953 -15.346 1.00 77.81 139 ASN A CA 1
ATOM 1117 C C . ASN A 1 139 ? 13.876 -1.776 -15.189 1.00 77.81 139 ASN A C 1
ATOM 1119 O O . ASN A 1 139 ? 14.528 -1.423 -16.153 1.00 77.81 139 ASN A O 1
ATOM 1123 N N . TYR A 1 140 ? 13.914 -1.099 -14.044 1.00 80.69 140 TYR A N 1
ATOM 1124 C CA . TYR A 1 140 ? 14.812 0.031 -13.866 1.00 80.69 140 TYR A CA 1
ATOM 1125 C C . TYR A 1 140 ? 15.530 -0.064 -12.534 1.00 80.69 140 TYR A C 1
ATOM 1127 O O . TYR A 1 140 ? 14.899 -0.087 -11.471 1.00 80.69 140 TYR A O 1
ATOM 1135 N N . CYS A 1 141 ? 16.852 -0.022 -12.599 1.00 81.94 141 CYS A N 1
ATOM 1136 C CA . CYS A 1 141 ? 17.680 0.096 -11.423 1.00 81.94 141 CYS A CA 1
ATOM 1137 C C . CYS A 1 141 ? 17.996 1.568 -11.158 1.00 81.94 141 CYS A C 1
ATOM 1139 O O . CYS A 1 141 ? 18.606 2.257 -11.970 1.00 81.94 141 CYS A O 1
ATOM 1141 N N . SER A 1 142 ? 17.598 2.076 -9.990 1.00 78.94 142 SER A N 1
ATOM 1142 C CA . SER A 1 142 ? 17.918 3.453 -9.597 1.00 78.94 142 SER A CA 1
ATOM 1143 C C . SER A 1 142 ? 19.368 3.673 -9.188 1.00 78.94 142 SER A C 1
ATOM 1145 O O . SER A 1 142 ? 19.723 4.822 -8.959 1.00 78.94 142 SER A O 1
ATOM 1147 N N . TYR A 1 143 ? 20.163 2.608 -9.070 1.00 80.75 143 TYR A N 1
ATOM 1148 C CA . TYR A 1 143 ? 21.580 2.691 -8.729 1.00 80.75 143 TYR A CA 1
ATOM 1149 C C . TYR A 1 143 ? 22.446 2.853 -9.985 1.00 80.75 143 TYR A C 1
ATOM 1151 O O . TYR A 1 143 ? 23.057 3.901 -10.144 1.00 80.75 143 TYR A O 1
ATOM 1159 N N . CYS A 1 144 ? 22.427 1.887 -10.911 1.00 82.06 144 CYS A N 1
ATOM 1160 C CA . CYS A 1 144 ? 23.223 1.959 -12.146 1.00 82.06 144 CYS A CA 1
ATOM 1161 C C . CYS A 1 144 ? 22.557 2.770 -13.272 1.00 82.06 144 CYS A C 1
ATOM 1163 O O . CYS A 1 144 ? 23.194 3.122 -14.256 1.00 82.06 144 CYS A O 1
ATOM 1165 N N . GLY A 1 145 ? 21.262 3.086 -13.152 1.00 74.81 145 GLY A N 1
ATOM 1166 C CA . GLY A 1 145 ? 20.521 3.814 -14.187 1.00 74.81 145 GLY A CA 1
ATOM 1167 C C . GLY A 1 145 ? 20.099 2.956 -15.383 1.00 74.81 145 GLY A C 1
ATOM 1168 O O . GLY A 1 145 ? 19.406 3.468 -16.266 1.00 74.81 145 GLY A O 1
ATOM 1169 N N . ASP A 1 146 ? 20.437 1.663 -15.396 1.00 73.81 146 ASP A N 1
ATOM 1170 C CA . ASP A 1 146 ? 20.060 0.768 -16.485 1.00 73.81 146 ASP A CA 1
ATOM 1171 C C . ASP A 1 146 ? 18.562 0.471 -16.521 1.00 73.81 146 ASP A C 1
ATOM 1173 O O . ASP A 1 146 ? 17.889 0.228 -15.510 1.00 73.81 146 ASP A O 1
ATOM 1177 N N . ALA A 1 147 ? 18.050 0.458 -17.752 1.00 61.56 147 ALA A N 1
ATOM 1178 C CA . ALA A 1 147 ? 16.646 0.256 -18.082 1.00 61.56 147 ALA A CA 1
ATOM 1179 C C . ALA A 1 147 ? 16.275 -1.215 -18.347 1.00 61.56 147 ALA A C 1
ATOM 1181 O O . ALA A 1 147 ? 15.181 -1.476 -18.864 1.00 61.56 147 ALA A O 1
ATOM 1182 N N . VAL A 1 148 ? 17.152 -2.184 -18.037 1.00 68.12 148 VAL A N 1
ATOM 1183 C CA . VAL A 1 148 ? 16.867 -3.593 -18.340 1.00 68.12 148 VAL A CA 1
ATOM 1184 C C . VAL A 1 148 ? 17.281 -4.558 -17.225 1.00 68.12 148 VAL A C 1
ATOM 1186 O O . VAL A 1 148 ? 18.441 -4.668 -16.846 1.00 68.12 148 VAL A O 1
ATOM 1189 N N . GLY A 1 149 ? 16.300 -5.342 -16.769 1.00 70.69 149 GLY A N 1
ATOM 1190 C CA . GLY A 1 149 ? 16.519 -6.694 -16.248 1.00 70.69 149 GLY A CA 1
ATOM 1191 C C . GLY A 1 149 ? 16.609 -6.870 -14.734 1.00 70.69 149 GLY A C 1
ATOM 1192 O O . GLY A 1 149 ? 16.468 -8.003 -14.281 1.00 70.69 149 GLY A O 1
ATOM 1193 N N . HIS A 1 150 ? 16.793 -5.811 -13.942 1.00 78.56 150 HIS A N 1
ATOM 1194 C CA . HIS A 1 150 ? 16.938 -5.956 -12.490 1.00 78.56 150 HIS A CA 1
ATOM 1195 C C . HIS A 1 150 ? 16.416 -4.748 -11.691 1.00 78.56 150 HIS A C 1
ATOM 1197 O O . HIS A 1 150 ? 16.325 -3.627 -12.188 1.00 78.56 150 HIS A O 1
ATOM 1203 N N . GLN A 1 151 ? 16.059 -4.993 -10.425 1.00 80.00 151 GLN A N 1
ATOM 1204 C CA . GLN A 1 151 ? 15.767 -3.953 -9.430 1.00 80.00 151 GLN A CA 1
ATOM 1205 C C . GLN A 1 151 ? 17.044 -3.579 -8.668 1.00 80.00 151 GLN A C 1
ATOM 1207 O O . GLN A 1 151 ? 18.011 -4.333 -8.693 1.00 80.00 151 GLN A O 1
ATOM 1212 N N . ILE A 1 152 ? 17.029 -2.469 -7.919 1.00 78.81 152 ILE A N 1
ATOM 1213 C CA . ILE A 1 152 ? 18.170 -2.036 -7.086 1.00 78.81 152 ILE A CA 1
ATOM 1214 C C . ILE A 1 152 ? 18.683 -3.124 -6.129 1.00 78.81 152 ILE A C 1
ATOM 1216 O O . ILE A 1 152 ? 19.850 -3.121 -5.753 1.00 78.81 152 ILE A O 1
ATOM 1220 N N . GLU A 1 153 ? 17.807 -4.039 -5.721 1.00 76.94 153 GLU A N 1
ATOM 1221 C CA . GLU A 1 153 ? 18.144 -5.152 -4.836 1.00 76.94 153 GLU A CA 1
ATOM 1222 C C . GLU A 1 153 ? 19.015 -6.212 -5.520 1.00 76.94 153 GLU A C 1
ATOM 1224 O O . GLU A 1 153 ? 19.838 -6.834 -4.863 1.00 76.94 153 GLU A O 1
ATOM 1229 N N . ASN A 1 154 ? 18.885 -6.342 -6.841 1.00 76.94 154 ASN A N 1
ATOM 1230 C CA . ASN A 1 154 ? 19.595 -7.306 -7.680 1.00 76.94 154 ASN A CA 1
ATOM 1231 C C . ASN A 1 154 ? 20.564 -6.600 -8.645 1.00 76.94 154 ASN A C 1
ATOM 1233 O O . ASN A 1 154 ? 20.828 -7.099 -9.736 1.00 76.94 154 ASN A O 1
ATOM 1237 N N . CYS A 1 155 ? 21.023 -5.398 -8.290 1.00 83.50 155 CYS A N 1
ATOM 1238 C CA . CYS A 1 155 ? 21.928 -4.618 -9.125 1.00 83.50 155 CYS A CA 1
ATOM 1239 C C . CYS A 1 155 ? 23.342 -5.201 -9.072 1.00 83.50 155 CYS A C 1
ATOM 1241 O O . CYS A 1 155 ? 23.934 -5.192 -7.993 1.00 83.50 155 CYS A O 1
ATOM 1243 N N . PRO A 1 156 ? 23.904 -5.669 -10.203 1.00 82.25 156 PRO A N 1
ATOM 1244 C CA . PRO A 1 156 ? 25.230 -6.282 -10.218 1.00 82.25 156 PRO A CA 1
ATOM 1245 C C . PRO A 1 156 ? 26.332 -5.277 -9.876 1.00 82.25 156 PRO A C 1
ATOM 1247 O O . PRO A 1 156 ? 27.354 -5.666 -9.332 1.00 82.25 156 PRO A O 1
ATOM 1250 N N . GLU A 1 157 ? 26.105 -3.990 -10.143 1.00 84.88 157 GLU A N 1
ATOM 1251 C CA . GLU A 1 157 ? 27.049 -2.913 -9.822 1.00 84.88 157 GLU A CA 1
ATOM 1252 C C . GLU A 1 157 ? 26.906 -2.392 -8.390 1.00 84.88 157 GLU A C 1
ATOM 1254 O O . GLU A 1 157 ? 27.696 -1.561 -7.956 1.00 84.88 157 GLU A O 1
ATOM 1259 N N . LYS A 1 158 ? 25.877 -2.820 -7.647 1.00 86.31 158 LYS A N 1
ATOM 1260 C CA . LYS A 1 158 ? 25.649 -2.283 -6.309 1.00 86.31 158 LYS A CA 1
ATOM 1261 C C . LYS A 1 158 ? 26.579 -2.958 -5.314 1.00 86.31 158 LYS A C 1
ATOM 1263 O O . LYS A 1 158 ? 26.462 -4.152 -5.046 1.00 86.31 158 LYS A O 1
ATOM 1268 N N . GLU A 1 159 ? 27.446 -2.145 -4.733 1.00 89.75 159 GLU A N 1
ATOM 1269 C CA . GLU A 1 159 ? 28.340 -2.542 -3.656 1.00 89.75 159 GLU A CA 1
ATOM 1270 C C . GLU A 1 159 ? 27.581 -2.681 -2.331 1.00 89.75 159 GLU A C 1
ATOM 1272 O O . GLU A 1 159 ? 26.667 -1.911 -1.997 1.00 89.75 159 GLU A O 1
ATOM 1277 N N . CYS A 1 160 ? 27.965 -3.677 -1.540 1.00 87.44 160 CYS A N 1
ATOM 1278 C CA . CYS A 1 160 ? 27.491 -3.818 -0.179 1.00 87.44 160 CYS A CA 1
ATOM 1279 C C . CYS A 1 160 ? 28.076 -2.694 0.684 1.00 87.44 160 CYS A C 1
ATOM 1281 O O . CYS A 1 160 ? 29.276 -2.662 0.934 1.00 87.44 160 CYS A O 1
ATOM 1283 N N . ASN A 1 161 ? 27.226 -1.837 1.261 1.00 86.50 161 ASN A N 1
ATOM 1284 C CA . ASN A 1 161 ? 27.662 -0.723 2.123 1.00 86.50 161 ASN A CA 1
ATOM 1285 C C . ASN A 1 161 ? 28.493 -1.147 3.353 1.00 86.50 161 ASN A C 1
ATOM 1287 O O . ASN A 1 161 ? 29.036 -0.288 4.041 1.00 86.50 161 ASN A O 1
ATOM 1291 N N . PHE A 1 162 ? 28.531 -2.441 3.687 1.00 87.06 162 PHE A N 1
ATOM 1292 C CA . PHE A 1 162 ? 29.269 -2.953 4.839 1.00 87.06 162 PHE A CA 1
ATOM 1293 C C . PHE A 1 162 ? 30.656 -3.494 4.472 1.00 87.06 162 PHE A C 1
ATOM 1295 O O . PHE A 1 162 ? 31.582 -3.341 5.260 1.00 87.06 162 PHE A O 1
ATOM 1302 N N . CYS A 1 163 ? 30.811 -4.129 3.306 1.00 89.75 163 CYS A N 1
ATOM 1303 C CA . CYS A 1 163 ? 32.072 -4.767 2.912 1.00 89.75 163 CYS A CA 1
ATOM 1304 C C . CYS A 1 163 ? 32.639 -4.305 1.563 1.00 89.75 163 CYS A C 1
ATOM 1306 O O . CYS A 1 163 ? 33.704 -4.777 1.193 1.00 89.75 163 CYS A O 1
ATOM 1308 N N . GLY A 1 164 ? 31.957 -3.426 0.825 1.00 88.19 164 GLY A N 1
ATOM 1309 C CA . GLY A 1 164 ? 32.396 -2.894 -0.475 1.00 88.19 164 GLY A CA 1
ATOM 1310 C C . GLY A 1 164 ? 32.249 -3.857 -1.659 1.00 88.19 164 GLY A C 1
ATOM 1311 O O . GLY A 1 164 ? 32.221 -3.424 -2.800 1.00 88.19 164 GLY A O 1
ATOM 1312 N N . GLU A 1 165 ? 32.102 -5.156 -1.409 1.00 88.56 165 GLU A N 1
ATOM 1313 C CA . GLU A 1 165 ? 31.945 -6.162 -2.467 1.00 88.56 165 GLU A CA 1
ATOM 1314 C C . GLU A 1 165 ? 30.589 -6.064 -3.189 1.00 88.56 165 GLU A C 1
ATOM 1316 O O . GLU A 1 165 ? 29.554 -5.783 -2.574 1.00 88.56 165 GLU A O 1
ATOM 1321 N N . VAL A 1 166 ? 30.586 -6.353 -4.492 1.00 85.00 166 VAL A N 1
ATOM 1322 C CA . VAL A 1 166 ? 29.386 -6.383 -5.344 1.00 85.00 166 VAL A CA 1
ATOM 1323 C C . VAL A 1 166 ? 28.634 -7.719 -5.258 1.00 85.00 166 VAL A C 1
ATOM 1325 O O . VAL A 1 166 ? 29.140 -8.724 -4.757 1.00 85.00 166 VAL A O 1
ATOM 1328 N N . GLY A 1 167 ? 27.394 -7.748 -5.754 1.00 79.56 167 GLY A N 1
ATOM 1329 C CA . GLY A 1 167 ? 26.609 -8.983 -5.901 1.00 79.56 167 GLY A CA 1
ATOM 1330 C C . GLY A 1 167 ? 25.753 -9.380 -4.692 1.00 79.56 167 GLY A C 1
ATOM 1331 O O . GLY A 1 167 ? 25.051 -10.387 -4.758 1.00 79.56 167 GLY A O 1
ATOM 1332 N N . HIS A 1 168 ? 25.756 -8.596 -3.610 1.00 82.56 168 HIS A N 1
ATOM 1333 C CA . HIS A 1 168 ? 24.837 -8.762 -2.480 1.00 82.56 168 HIS A CA 1
ATOM 1334 C C . HIS A 1 168 ? 24.523 -7.418 -1.803 1.00 82.56 168 HIS A C 1
ATOM 1336 O O . HIS A 1 168 ? 25.273 -6.450 -1.903 1.00 82.56 168 HIS A O 1
ATOM 1342 N N . LEU A 1 169 ? 23.400 -7.346 -1.083 1.00 83.50 169 LEU A N 1
ATOM 1343 C CA . LEU A 1 169 ? 23.045 -6.180 -0.266 1.00 83.50 169 LEU A CA 1
ATOM 1344 C C . LEU A 1 169 ? 23.622 -6.292 1.148 1.00 83.50 169 LEU A C 1
ATOM 1346 O O . LEU A 1 169 ? 23.968 -7.378 1.605 1.00 83.50 169 LEU A O 1
ATOM 1350 N N . SER A 1 170 ? 23.629 -5.177 1.887 1.00 82.44 170 SER A N 1
ATOM 1351 C CA . SER A 1 170 ? 23.935 -5.124 3.326 1.00 82.44 170 SER A CA 1
ATOM 1352 C C . SER A 1 170 ? 22.888 -5.886 4.149 1.00 82.44 170 SER A C 1
ATOM 1354 O O . SER A 1 170 ? 21.999 -5.307 4.772 1.00 82.44 170 SER A O 1
ATOM 1356 N N . GLY A 1 171 ? 22.969 -7.210 4.099 1.00 82.38 171 GLY A N 1
ATOM 1357 C CA . GLY A 1 171 ? 21.965 -8.139 4.587 1.00 82.38 171 GLY A CA 1
ATOM 1358 C C . GLY A 1 171 ? 22.584 -9.437 5.104 1.00 82.38 171 GLY A C 1
ATOM 1359 O O . GLY A 1 171 ? 23.783 -9.490 5.371 1.00 82.38 171 GLY A O 1
ATOM 1360 N N . PRO A 1 172 ? 21.761 -10.474 5.339 1.00 81.75 172 PRO A N 1
ATOM 1361 C CA . PRO A 1 172 ? 22.208 -11.761 5.881 1.00 81.75 172 PRO A CA 1
ATOM 1362 C C . PRO A 1 172 ? 23.267 -12.451 5.016 1.00 81.75 172 PRO A C 1
ATOM 1364 O O . PRO A 1 172 ? 24.138 -13.119 5.558 1.00 81.75 172 PRO A O 1
ATOM 1367 N N . ASP A 1 173 ? 23.213 -12.226 3.704 1.00 81.44 173 ASP A N 1
ATOM 1368 C CA . ASP A 1 173 ? 24.134 -12.812 2.726 1.00 81.44 173 ASP A CA 1
ATOM 1369 C C . ASP A 1 173 ? 25.505 -12.111 2.689 1.00 81.44 173 ASP A C 1
ATOM 1371 O O . ASP A 1 173 ? 26.401 -12.547 1.974 1.00 81.44 173 ASP A O 1
ATOM 1375 N N . CYS A 1 174 ? 25.700 -11.034 3.465 1.00 87.31 174 CYS A N 1
ATOM 1376 C CA . CYS A 1 174 ? 26.999 -10.379 3.576 1.00 87.31 174 CYS A CA 1
ATOM 1377 C C . CYS A 1 174 ? 27.944 -11.205 4.470 1.00 87.31 174 CYS A C 1
ATOM 1379 O O . CYS A 1 174 ? 27.679 -11.330 5.673 1.00 87.31 174 CYS A O 1
ATOM 1381 N N . PRO A 1 175 ? 29.082 -11.703 3.947 1.00 84.81 175 PRO A N 1
ATOM 1382 C CA . PRO A 1 175 ? 29.994 -12.569 4.700 1.00 84.81 175 PRO A CA 1
ATOM 1383 C C . PRO A 1 175 ? 30.587 -11.864 5.928 1.00 84.81 175 PRO A C 1
ATOM 1385 O O . PRO A 1 175 ? 30.811 -12.482 6.966 1.00 84.81 175 PRO A O 1
ATO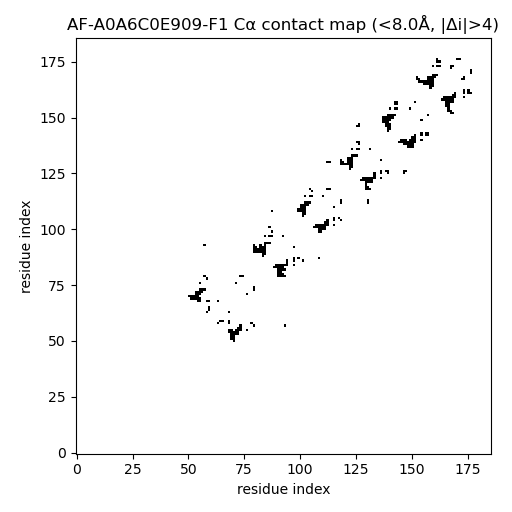M 1388 N N . MET A 1 176 ? 30.760 -10.543 5.853 1.00 83.25 176 MET A N 1
ATOM 1389 C CA . MET A 1 176 ? 31.300 -9.740 6.951 1.00 83.25 176 MET A CA 1
ATOM 1390 C C . MET A 1 176 ? 30.273 -9.482 8.070 1.00 83.25 176 MET A C 1
ATOM 1392 O O . MET A 1 176 ? 30.656 -9.139 9.190 1.00 83.25 176 MET A O 1
ATOM 1396 N N . ARG A 1 177 ? 28.968 -9.692 7.832 1.00 79.38 177 ARG A N 1
ATOM 1397 C CA . ARG A 1 177 ? 27.920 -9.438 8.839 1.00 79.38 177 ARG A CA 1
ATOM 1398 C C . ARG A 1 177 ? 27.959 -10.428 10.005 1.00 79.38 177 ARG A C 1
ATOM 1400 O O . ARG A 1 177 ? 27.544 -10.082 11.108 1.00 79.38 177 ARG A O 1
ATOM 1407 N N . GLN A 1 178 ? 28.475 -11.638 9.793 1.00 70.94 178 GLN A N 1
ATOM 1408 C CA . GLN A 1 178 ? 28.564 -12.652 10.850 1.00 70.94 178 GLN A CA 1
ATOM 1409 C C . GLN A 1 178 ? 29.596 -12.305 11.937 1.00 70.94 178 GLN A C 1
ATOM 1411 O O . GLN A 1 178 ? 29.504 -12.817 13.051 1.00 70.94 178 GLN A O 1
ATOM 1416 N N . TYR A 1 179 ? 30.533 -11.394 11.657 1.00 65.62 179 TYR A N 1
ATOM 1417 C CA . TYR A 1 179 ? 31.590 -11.013 12.597 1.00 65.62 179 TYR A CA 1
ATOM 1418 C C . TYR A 1 179 ? 31.177 -9.912 13.586 1.00 65.62 179 TYR A C 1
ATOM 1420 O O . TYR A 1 179 ? 31.812 -9.763 14.626 1.00 65.62 179 TYR A O 1
ATOM 1428 N N . SER A 1 180 ? 30.096 -9.165 13.328 1.00 61.84 180 SER A N 1
ATOM 1429 C CA . SER A 1 180 ? 29.695 -8.036 14.186 1.00 61.84 180 SER A CA 1
ATOM 1430 C C . SER A 1 180 ? 28.755 -8.405 15.341 1.00 61.84 180 SER A C 1
ATOM 1432 O O . SER A 1 180 ? 28.605 -7.621 16.276 1.00 61.84 180 SER A O 1
ATOM 1434 N N . TYR A 1 181 ? 28.149 -9.598 15.328 1.00 57.28 181 TYR A N 1
ATOM 1435 C CA . TYR A 1 181 ? 27.217 -10.042 16.378 1.00 57.28 181 TYR A CA 1
ATOM 1436 C C . TYR A 1 181 ? 27.859 -10.883 17.492 1.00 57.28 181 TYR A C 1
ATOM 1438 O O . TYR A 1 181 ? 27.199 -11.147 18.492 1.00 57.28 181 TYR A O 1
ATOM 1446 N N . ARG A 1 182 ? 29.130 -11.291 17.363 1.00 55.59 182 ARG A N 1
ATOM 1447 C CA . ARG A 1 182 ? 29.787 -12.225 18.303 1.00 55.59 182 ARG A CA 1
ATOM 1448 C C . ARG A 1 182 ? 30.619 -11.580 19.423 1.00 55.59 182 ARG A C 1
ATOM 1450 O O . ARG A 1 182 ? 31.321 -12.296 20.123 1.00 55.59 182 ARG A O 1
ATOM 1457 N N . HIS A 1 183 ? 30.534 -10.264 19.621 1.00 57.28 183 HIS A N 1
ATOM 1458 C CA . HIS A 1 183 ? 31.338 -9.540 20.622 1.00 57.28 183 HIS A CA 1
ATOM 1459 C C . HIS A 1 183 ? 30.501 -8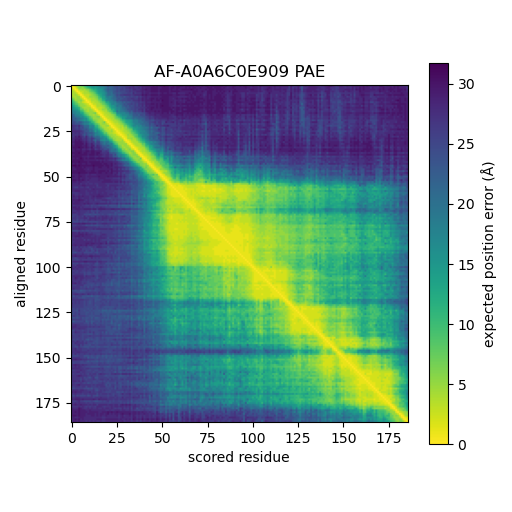.712 21.615 1.00 57.28 183 HIS A C 1
ATOM 1461 O O . HIS A 1 183 ? 30.856 -7.579 21.928 1.00 57.28 183 HIS A O 1
ATOM 1467 N N . LYS A 1 184 ? 29.378 -9.248 22.110 1.00 55.34 184 LYS A N 1
ATOM 1468 C CA . LYS A 1 184 ? 28.588 -8.613 23.187 1.00 55.34 184 LYS A CA 1
ATOM 1469 C C . LYS A 1 184 ? 28.416 -9.486 24.435 1.00 55.34 184 LYS A C 1
ATOM 1471 O O . LYS A 1 184 ? 27.455 -9.293 25.165 1.00 55.34 184 LYS A O 1
ATOM 1476 N N . ASP A 1 185 ? 29.367 -10.377 24.694 1.00 59.84 185 ASP A N 1
ATOM 1477 C CA . ASP A 1 185 ? 29.444 -11.128 25.949 1.00 59.84 185 ASP A CA 1
ATOM 1478 C C . ASP A 1 185 ? 30.827 -10.908 26.588 1.00 59.84 185 ASP A C 1
ATOM 1480 O O . ASP A 1 185 ? 31.738 -11.721 26.435 1.00 59.84 185 ASP A O 1
ATOM 1484 N N . THR A 1 186 ? 30.991 -9.767 27.260 1.00 59.91 186 THR A N 1
ATOM 1485 C CA . THR A 1 186 ? 31.999 -9.528 28.311 1.00 59.91 186 THR A CA 1
ATOM 1486 C C . THR A 1 186 ? 31.379 -8.657 29.380 1.00 59.91 186 THR A C 1
ATOM 1488 O O . THR A 1 186 ? 30.810 -7.613 28.983 1.00 59.91 186 THR A O 1
#

Organism: NCBI:txid1070528

Sequence (186 aa):
MSHADRKNQPNQLNESGTTKYKQPLKPKNTNQNQEKSQTKFKGNQLNYNKLLDLFCNFCANQSVPEKECKGHTPRTCERLKEYECPSCKEKGHTRNHCTALFCKFCREKDHEIANCPQIVDHTCKKCKKVGHRENKCANYCSYCGDAVGHQIENCPEKECNFCGEVGHLSGPDCPMRQYSYRHKDT

Solvent-accessible surface area (backbone atoms only — not comparable to full-atom values): 12441 Å² total; per-residue (Å²): 140,80,88,79,84,83,84,86,81,86,82,84,81,83,84,89,81,85,81,82,84,76,77,83,79,75,82,81,84,80,88,73,86,85,79,83,81,84,72,80,77,74,78,75,81,73,60,74,84,65,51,67,72,30,65,19,67,62,46,56,76,68,72,48,60,66,84,81,33,57,66,32,39,60,93,69,32,69,70,38,51,70,33,60,16,90,81,76,67,48,57,54,40,52,73,93,67,56,82,72,52,52,12,87,77,83,67,46,72,85,31,48,58,93,68,34,80,73,31,76,77,37,51,13,85,74,69,68,44,58,77,45,54,66,94,67,38,65,36,38,17,86,76,86,65,46,57,70,84,29,36,60,84,64,32,69,84,39,51,10,88,80,74,65,50,59,70,44,52,78,46,91,84,29,81,70,56,71,69,74,74,77,78,82,86,127

Mean predicted aligned error: 16.86 Å

Radius of gyration: 29.75 Å; Cα contacts (8 Å, |Δi|>4): 206; chains: 1; bounding box: 54×68×84 Å

Foldseek 3Di:
DDDDDDDDDDDDDDDDDDDDDDDDDDDPPPPDDDDDDPPPPPDDPPDPVVQQPAFAPVCVVVVNPRVVRTRDYLQRDPVQQQDQEPLPRHGNDYVVPDPWDAAPPPSDTDDYLVPDPVQVPDQAPLQRDTSDHVVPQQQAEPPVRGRGDHYVQQDQPDAAPVPRDGGHYVDPPPPCVVVPPPPPDD